Protein AF-A0AAE0XLS1-F1 (afdb_monomer)

Secondary structure (DSSP, 8-state):
--EES-SSSS--EE--SEEE--TT-SS-SEEEEEESSS-HHHHHHHHHIIIIISSSS---EEEEEEE-TTT--SEEEEEEEEEEEPPSSTTSPPEEEEEEEEEEEEETTEEPPGGG-EEEEEGGGGSPTTTS---GGGG-EEEEEHHHHHHHHHHHHHHHHHHTTS--GGGGSS----PPPPPPPPP----HHHHHHHHHHHHHHHHHHHHHGGG-PPP-PPP---

Nearest PDB structures (foldseek):
  7ozs-assembly1_C  TM=3.177E-01  e=2.466E-03  Thermochaetoides thermophila DSM 1495
  8i9r-assembly1_Cy  TM=2.863E-01  e=3.165E-03  Thermochaetoides thermophila DSM 1495
  8pvk-assembly1_Cf  TM=2.203E-01  e=2.973E-03  Thermochaetoides thermophila DSM 1495
  6yfc-assembly1_AA  TM=4.292E-01  e=1.043E+00  Leviviridae sp.
  5zdh-assembly1_A  TM=1.903E-01  e=1.945E+00  Escherichia coli ETEC H10407

Structure (mmCIF, N/CA/C/O backbone):
data_AF-A0AAE0XLS1-F1
#
_entry.id   AF-A0AAE0XLS1-F1
#
loop_
_atom_site.group_PDB
_atom_site.id
_atom_site.type_symbol
_atom_site.label_atom_id
_atom_site.label_alt_id
_atom_site.label_comp_id
_atom_site.label_asym_id
_atom_site.label_entity_id
_atom_site.label_seq_id
_atom_site.pdbx_PDB_ins_code
_atom_site.Cartn_x
_atom_site.Cartn_y
_atom_site.Cartn_z
_atom_site.occupancy
_atom_site.B_iso_or_equiv
_atom_site.auth_seq_id
_atom_site.auth_comp_id
_atom_site.auth_asym_id
_atom_site.auth_atom_id
_atom_site.pdbx_PDB_model_num
ATOM 1 N N . MET A 1 1 ? -0.212 -15.394 -2.008 1.00 44.97 1 MET A N 1
ATOM 2 C CA . MET A 1 1 ? 0.822 -16.112 -2.790 1.00 44.97 1 MET A CA 1
ATOM 3 C C . MET A 1 1 ? 2.171 -15.729 -2.203 1.00 44.97 1 MET A C 1
ATOM 5 O O . MET A 1 1 ? 2.534 -14.568 -2.357 1.00 44.97 1 MET A O 1
ATOM 9 N N . PRO A 1 2 ? 2.881 -16.624 -1.502 1.00 55.84 2 PRO A N 1
ATOM 10 C CA . PRO A 1 2 ? 4.257 -16.357 -1.096 1.00 55.84 2 PRO A CA 1
ATOM 11 C C . PRO A 1 2 ? 5.146 -16.258 -2.341 1.00 55.84 2 PRO A C 1
ATOM 13 O O . PRO A 1 2 ? 5.018 -17.070 -3.258 1.00 55.84 2 PRO A O 1
ATOM 16 N N . PHE A 1 3 ? 6.052 -15.282 -2.390 1.00 61.00 3 PHE A N 1
ATOM 17 C CA . PHE A 1 3 ? 7.032 -15.178 -3.475 1.00 61.00 3 PHE A CA 1
ATOM 18 C C . PHE A 1 3 ? 8.424 -14.822 -2.955 1.00 61.00 3 PHE A C 1
ATOM 20 O O . PHE A 1 3 ? 8.599 -14.225 -1.891 1.00 61.00 3 PHE A O 1
ATOM 27 N N . ARG A 1 4 ? 9.438 -15.252 -3.710 1.00 60.44 4 ARG A N 1
ATOM 28 C CA . ARG A 1 4 ? 10.847 -15.133 -3.332 1.00 60.44 4 ARG A CA 1
ATOM 29 C C . ARG A 1 4 ? 11.414 -13.798 -3.798 1.00 60.44 4 ARG A C 1
ATOM 31 O O . ARG A 1 4 ? 11.507 -13.565 -5.003 1.00 60.44 4 ARG A O 1
ATOM 38 N N . LEU A 1 5 ? 11.842 -12.970 -2.846 1.00 57.94 5 LEU A N 1
ATOM 39 C CA . LEU A 1 5 ? 12.414 -11.656 -3.145 1.00 57.94 5 LEU A CA 1
ATOM 40 C C . LEU A 1 5 ? 13.860 -11.701 -3.632 1.00 57.94 5 LEU A C 1
ATOM 42 O O . LEU A 1 5 ? 14.194 -10.883 -4.457 1.00 57.94 5 LEU A O 1
ATOM 46 N N . ASP A 1 6 ? 14.698 -12.649 -3.210 1.00 53.62 6 ASP A N 1
ATOM 47 C CA . ASP A 1 6 ? 16.116 -12.674 -3.608 1.00 53.62 6 ASP A CA 1
ATOM 48 C C . ASP A 1 6 ? 16.505 -14.049 -4.186 1.00 53.62 6 ASP A C 1
ATOM 50 O O . ASP A 1 6 ? 16.403 -15.053 -3.471 1.00 53.62 6 ASP A O 1
ATOM 54 N N . PRO A 1 7 ? 16.940 -14.154 -5.459 1.00 54.16 7 PRO A N 1
ATOM 55 C CA . PRO A 1 7 ? 17.354 -15.420 -6.057 1.00 54.16 7 PRO A CA 1
ATOM 56 C C . PRO A 1 7 ? 18.755 -15.879 -5.619 1.00 54.16 7 PRO A C 1
ATOM 58 O O . PRO A 1 7 ? 19.071 -17.053 -5.813 1.00 54.16 7 PRO A O 1
ATOM 61 N N . LYS A 1 8 ? 19.588 -14.997 -5.045 1.00 49.22 8 LYS A N 1
ATOM 62 C CA . LYS A 1 8 ? 20.999 -15.257 -4.699 1.00 49.22 8 LYS A CA 1
ATOM 63 C C . LYS A 1 8 ? 21.301 -15.214 -3.190 1.00 49.22 8 LYS A C 1
ATOM 65 O O . LYS A 1 8 ? 22.325 -15.759 -2.791 1.00 49.22 8 LYS A O 1
ATOM 70 N N . GLY A 1 9 ? 20.433 -14.631 -2.365 1.00 51.41 9 GLY A N 1
ATOM 71 C CA . GLY A 1 9 ? 20.525 -14.637 -0.898 1.00 51.41 9 GLY A CA 1
ATOM 72 C C . GLY A 1 9 ? 19.704 -15.737 -0.201 1.00 51.41 9 GLY A C 1
ATOM 73 O O . GLY A 1 9 ? 19.003 -16.513 -0.871 1.00 51.41 9 GLY A O 1
ATOM 74 N N . PRO A 1 10 ? 19.778 -15.824 1.149 1.00 44.00 10 PRO A N 1
ATOM 75 C CA . PRO A 1 10 ? 18.943 -16.731 1.932 1.00 44.00 10 PRO A CA 1
ATOM 76 C C . PRO A 1 10 ? 17.468 -16.467 1.625 1.00 44.00 10 PRO A C 1
ATOM 78 O O . PRO A 1 10 ? 17.038 -15.323 1.471 1.00 44.00 10 PRO A O 1
ATOM 81 N N . ILE A 1 11 ? 16.695 -17.542 1.488 1.00 50.28 11 ILE A N 1
ATOM 82 C CA . ILE A 1 11 ? 15.330 -17.477 0.975 1.00 50.28 11 ILE A CA 1
ATOM 83 C C . ILE A 1 11 ? 14.446 -16.699 1.963 1.00 50.28 11 ILE A C 1
ATOM 85 O O . ILE A 1 11 ? 13.971 -17.258 2.946 1.00 50.28 11 ILE A O 1
ATOM 89 N N . SER A 1 12 ? 14.208 -15.408 1.708 1.00 52.88 12 SER A N 1
ATOM 90 C CA . SER A 1 12 ? 13.206 -14.632 2.444 1.00 52.88 12 SER A CA 1
ATOM 91 C C . SER A 1 12 ? 11.898 -14.655 1.658 1.00 52.88 12 SER A C 1
ATOM 93 O O . SER A 1 12 ? 11.781 -13.978 0.630 1.00 52.88 12 SER A O 1
ATOM 95 N N . TYR A 1 13 ? 10.946 -15.463 2.120 1.00 65.25 13 TYR A N 1
ATOM 96 C CA . TYR A 1 13 ? 9.563 -15.425 1.657 1.00 65.25 13 TYR A CA 1
ATOM 97 C C . TYR A 1 13 ? 8.838 -14.282 2.356 1.00 65.25 13 TYR A C 1
ATOM 99 O O . TYR A 1 13 ? 8.983 -14.107 3.565 1.00 65.25 13 TYR A O 1
ATOM 107 N N . HIS A 1 14 ? 8.078 -13.511 1.584 1.00 73.69 14 HIS A N 1
ATOM 108 C CA . HIS A 1 14 ? 7.100 -12.578 2.134 1.00 73.69 14 HIS A CA 1
ATOM 109 C C . HIS A 1 14 ? 5.717 -13.059 1.732 1.00 73.69 14 HIS A C 1
ATOM 111 O O . HIS A 1 14 ? 5.508 -13.509 0.600 1.00 73.69 14 HIS A O 1
ATOM 117 N N . GLU A 1 15 ? 4.803 -12.998 2.686 1.00 83.50 15 GLU A N 1
ATOM 118 C CA . GLU A 1 15 ? 3.394 -13.311 2.508 1.00 83.50 15 GLU A CA 1
ATOM 119 C C . GLU A 1 15 ? 2.631 -12.004 2.679 1.00 83.50 15 GLU A C 1
ATOM 121 O O . GLU A 1 15 ? 2.327 -11.642 3.813 1.00 83.50 15 GLU A O 1
ATOM 126 N N . PRO A 1 16 ? 2.390 -11.261 1.586 1.00 90.38 16 PRO A N 1
ATOM 127 C CA . PRO A 1 16 ? 1.611 -10.042 1.692 1.00 90.38 16 PRO A CA 1
ATOM 128 C C . PRO A 1 16 ? 0.162 -10.360 2.039 1.00 90.38 16 PRO A C 1
ATOM 130 O O . PRO A 1 16 ? -0.360 -11.404 1.622 1.00 90.38 16 PRO A O 1
ATOM 133 N N . ASP A 1 17 ? -0.506 -9.413 2.696 1.00 92.38 17 ASP A N 1
ATOM 134 C CA . ASP A 1 17 ? -1.937 -9.515 3.001 1.00 92.38 17 ASP A CA 1
ATOM 135 C C . ASP A 1 17 ? -2.779 -9.701 1.729 1.00 92.38 17 ASP A C 1
ATOM 137 O O . ASP A 1 17 ? -3.721 -10.498 1.703 1.00 92.38 17 ASP A O 1
ATOM 141 N N . ALA A 1 18 ? -2.414 -9.016 0.637 1.00 92.06 18 ALA A N 1
ATOM 142 C CA . ALA A 1 18 ? -2.943 -9.307 -0.691 1.00 92.06 18 ALA A CA 1
ATOM 143 C C . ALA A 1 18 ? -1.933 -9.021 -1.811 1.00 92.06 18 ALA A C 1
ATOM 145 O O . ALA A 1 18 ? -1.045 -8.175 -1.709 1.00 92.06 18 ALA A O 1
ATOM 146 N N . ALA A 1 19 ? -2.086 -9.732 -2.927 1.00 91.75 19 ALA A N 1
ATOM 147 C CA . ALA A 1 19 ? -1.264 -9.553 -4.116 1.00 91.75 19 ALA A CA 1
ATOM 148 C C . ALA A 1 19 ? -2.090 -9.785 -5.382 1.00 91.75 19 ALA A C 1
ATOM 150 O O . ALA A 1 19 ? -2.835 -10.762 -5.475 1.00 91.75 19 ALA A O 1
ATOM 151 N N . PHE A 1 20 ? -1.909 -8.911 -6.368 1.00 90.69 20 PHE A N 1
ATOM 152 C CA . PHE A 1 20 ? -2.615 -8.940 -7.643 1.00 90.69 20 PHE A CA 1
ATOM 153 C C . PHE A 1 20 ? -1.612 -8.886 -8.789 1.00 90.69 20 PHE A C 1
ATOM 155 O O . PHE A 1 20 ? -0.653 -8.110 -8.779 1.00 90.69 20 PHE A O 1
ATOM 162 N N . GLY A 1 21 ? -1.828 -9.708 -9.806 1.00 85.75 21 GLY A N 1
ATOM 163 C CA . GLY A 1 21 ? -0.923 -9.771 -10.939 1.00 85.75 21 GLY A CA 1
ATOM 164 C C . GLY A 1 21 ? -1.552 -10.402 -12.162 1.00 85.75 21 GLY A C 1
ATOM 165 O O . GLY A 1 21 ? -2.538 -11.134 -12.082 1.00 85.75 21 GLY A O 1
ATOM 166 N N . PHE A 1 22 ? -0.941 -10.115 -13.302 1.00 81.38 22 PHE A N 1
ATOM 167 C CA . PHE A 1 22 ? -1.228 -10.783 -14.559 1.00 81.38 22 PHE A CA 1
ATOM 168 C C . PHE A 1 22 ? -0.851 -12.272 -14.467 1.00 81.38 22 PHE A C 1
ATOM 170 O O . PHE A 1 22 ? 0.283 -12.592 -14.131 1.00 81.38 22 PHE A O 1
ATOM 177 N N . VAL A 1 23 ? -1.790 -13.178 -14.767 1.00 79.25 23 VAL A N 1
ATOM 178 C CA . VAL A 1 23 ? -1.648 -14.637 -14.544 1.00 79.25 23 VAL A CA 1
ATOM 179 C C . VAL A 1 23 ? -0.354 -15.244 -15.121 1.00 79.25 23 VAL A C 1
ATOM 181 O O . VAL A 1 23 ? 0.263 -16.057 -14.438 1.00 79.25 23 VAL A O 1
ATOM 184 N N . PRO A 1 24 ? 0.115 -14.865 -16.326 1.00 78.75 24 PRO A N 1
ATOM 185 C CA . PRO A 1 24 ? 1.381 -15.367 -16.870 1.00 78.75 24 PRO A CA 1
ATOM 186 C C . PRO A 1 24 ? 2.651 -14.869 -16.162 1.00 78.75 24 PRO A C 1
ATOM 188 O O . PRO A 1 24 ? 3.744 -15.338 -16.480 1.00 78.75 24 PRO A O 1
ATOM 191 N N . ALA A 1 25 ? 2.556 -13.887 -15.264 1.00 78.50 25 ALA A N 1
ATOM 192 C CA . ALA A 1 25 ? 3.711 -13.298 -14.606 1.00 78.50 25 ALA A CA 1
ATOM 193 C C . ALA A 1 25 ? 4.132 -14.082 -13.354 1.00 78.50 25 ALA A C 1
ATOM 195 O O . ALA A 1 25 ? 3.310 -14.506 -12.549 1.00 78.50 25 ALA A O 1
ATOM 196 N N . LEU A 1 26 ? 5.448 -14.211 -13.152 1.00 79.69 26 LEU A N 1
ATOM 197 C CA . LEU A 1 26 ? 6.027 -14.893 -11.986 1.00 79.69 26 LEU A CA 1
ATOM 198 C C . LEU A 1 26 ? 5.816 -14.130 -10.664 1.00 79.69 26 LEU A C 1
ATOM 200 O O . LEU A 1 26 ? 5.828 -14.728 -9.593 1.00 79.69 26 LEU A O 1
ATOM 204 N N . TYR A 1 27 ? 5.653 -12.812 -10.739 1.00 82.88 27 TYR A N 1
ATOM 205 C CA . TYR A 1 27 ? 5.482 -11.934 -9.586 1.00 82.88 27 TYR A CA 1
ATOM 206 C C . TYR A 1 27 ? 4.225 -11.087 -9.772 1.00 82.88 27 TYR A C 1
ATOM 208 O O . TYR A 1 27 ? 3.884 -10.766 -10.916 1.00 82.88 27 TYR A O 1
ATOM 216 N N . PRO A 1 28 ? 3.554 -10.690 -8.679 1.00 88.75 28 PRO A N 1
ATOM 217 C CA . PRO A 1 28 ? 2.447 -9.753 -8.770 1.00 88.75 28 PRO A CA 1
ATOM 218 C C . PRO A 1 28 ? 2.918 -8.393 -9.299 1.00 88.75 28 PRO A C 1
ATOM 220 O O . PRO A 1 28 ? 4.078 -8.011 -9.135 1.00 88.75 28 PRO A O 1
ATOM 223 N N . GLY A 1 29 ? 2.006 -7.650 -9.922 1.00 89.75 29 GLY A N 1
ATOM 224 C CA . GLY A 1 29 ? 2.242 -6.248 -10.270 1.00 89.75 29 GLY A CA 1
ATOM 225 C C . GLY A 1 29 ? 1.954 -5.318 -9.090 1.00 89.75 29 GLY A C 1
ATOM 226 O O . GLY A 1 29 ? 2.689 -4.354 -8.870 1.00 89.75 29 GLY A O 1
ATOM 227 N N . VAL A 1 30 ? 0.938 -5.655 -8.289 1.00 92.75 30 VAL A N 1
ATOM 228 C CA . VAL A 1 30 ? 0.472 -4.861 -7.148 1.00 92.75 30 VAL A CA 1
ATOM 229 C C . VAL A 1 30 ? 0.469 -5.709 -5.880 1.00 92.75 30 VAL A C 1
ATOM 231 O O . VAL A 1 30 ? -0.049 -6.826 -5.870 1.00 92.75 30 VAL A O 1
ATOM 234 N N . VAL A 1 31 ? 1.023 -5.164 -4.802 1.00 93.81 31 VAL A N 1
ATOM 235 C CA . VAL A 1 31 ? 1.021 -5.759 -3.457 1.00 93.81 31 VAL A CA 1
ATOM 236 C C . VAL A 1 31 ? 0.295 -4.827 -2.493 1.00 93.81 31 VAL A C 1
ATOM 238 O O . VAL A 1 31 ? 0.427 -3.609 -2.605 1.00 93.81 31 VAL A O 1
ATOM 241 N N . LEU A 1 32 ? -0.459 -5.391 -1.551 1.00 94.62 32 LEU A N 1
ATOM 242 C CA . LEU A 1 32 ? -1.128 -4.665 -0.479 1.00 94.62 32 LEU A CA 1
ATOM 243 C C . LEU A 1 32 ? -0.707 -5.229 0.881 1.00 94.62 32 LEU A C 1
ATOM 245 O O . LEU A 1 32 ? -0.700 -6.442 1.069 1.00 94.62 32 LEU A O 1
ATOM 249 N N . GLU A 1 33 ? -0.391 -4.326 1.806 1.00 94.31 33 GLU A N 1
ATOM 250 C CA . GLU A 1 33 ? -0.041 -4.619 3.201 1.00 94.31 33 GLU A CA 1
ATOM 251 C C . GLU A 1 33 ? -0.861 -3.738 4.146 1.00 94.31 33 GLU A C 1
ATOM 253 O O . GLU A 1 33 ? -1.079 -2.555 3.865 1.00 94.31 33 GLU A O 1
ATOM 258 N N . VAL A 1 34 ? -1.265 -4.277 5.290 1.00 91.88 34 VAL A N 1
ATOM 259 C CA . VAL A 1 34 ? -1.996 -3.569 6.341 1.00 91.88 34 VAL A CA 1
ATOM 260 C C . VAL A 1 34 ? -1.194 -3.626 7.642 1.00 91.88 34 VAL A C 1
ATOM 262 O O . VAL A 1 34 ? -0.934 -4.693 8.194 1.00 91.88 34 VAL A O 1
ATOM 265 N N . SER A 1 35 ? -0.816 -2.467 8.186 1.00 90.06 35 SER A N 1
ATOM 266 C CA . SER A 1 35 ? -0.337 -2.361 9.565 1.00 90.06 35 SER A CA 1
ATOM 267 C C . SER A 1 35 ? -1.446 -1.901 10.489 1.00 90.06 35 SER A C 1
ATOM 269 O O . SER A 1 35 ? -2.225 -1.004 10.176 1.00 90.06 35 SER A O 1
ATOM 271 N N . TYR A 1 36 ? -1.478 -2.510 11.669 1.00 79.50 36 TYR A N 1
ATOM 272 C CA . TYR A 1 36 ? -2.393 -2.125 12.735 1.00 79.50 36 TYR A CA 1
ATOM 273 C C . TYR A 1 36 ? -1.662 -1.861 14.054 1.00 79.50 36 TYR A C 1
ATOM 275 O O . TYR A 1 36 ? -1.873 -0.848 14.709 1.00 79.50 36 TYR A O 1
ATOM 283 N N . SER A 1 37 ? -0.745 -2.746 14.444 1.00 74.31 37 SER A N 1
ATOM 284 C CA . SER A 1 37 ? 0.150 -2.528 15.593 1.00 74.31 37 SER A CA 1
ATOM 285 C C . SER A 1 37 ? 1.620 -2.402 15.188 1.00 74.31 37 SER A C 1
ATOM 287 O O . SER A 1 37 ? 2.480 -2.127 16.024 1.00 74.31 37 SER A O 1
ATOM 289 N N . GLN A 1 38 ? 1.927 -2.669 13.920 1.00 74.12 38 GLN A N 1
ATOM 290 C CA . GLN A 1 38 ? 3.265 -2.592 13.351 1.00 74.12 38 GLN A CA 1
ATOM 291 C C . GLN A 1 38 ? 3.648 -1.132 13.089 1.00 74.12 38 GLN A C 1
ATOM 293 O O . GLN A 1 38 ? 2.795 -0.275 12.882 1.00 74.12 38 GLN A O 1
ATOM 298 N N . SER A 1 39 ? 4.949 -0.830 13.094 1.00 73.19 39 SER A N 1
ATOM 299 C CA . SER A 1 39 ? 5.389 0.558 12.921 1.00 73.19 39 SER A CA 1
ATOM 300 C C . SER A 1 39 ? 5.309 1.009 11.450 1.00 73.19 39 SER A C 1
ATOM 302 O O . SER A 1 39 ? 5.772 0.278 10.570 1.00 73.19 39 SER A O 1
ATOM 304 N N . PRO A 1 40 ? 4.893 2.255 11.156 1.00 74.00 40 PRO A N 1
ATOM 305 C CA . PRO A 1 40 ? 4.887 2.782 9.786 1.00 74.00 40 PRO A CA 1
ATOM 306 C C . PRO A 1 40 ? 6.275 2.777 9.120 1.00 74.00 40 PRO A C 1
ATOM 308 O O . PRO A 1 40 ? 6.411 2.660 7.902 1.00 74.00 40 PRO A O 1
ATOM 311 N N . LYS A 1 41 ? 7.351 2.867 9.920 1.00 75.38 41 LYS A N 1
ATOM 312 C CA . LYS A 1 41 ? 8.736 2.748 9.428 1.00 75.38 41 LYS A CA 1
ATOM 313 C C . LYS A 1 41 ? 9.030 1.360 8.851 1.00 75.38 41 LYS A C 1
ATOM 315 O O . LYS A 1 41 ? 9.847 1.256 7.938 1.00 75.38 41 LYS A O 1
ATOM 320 N N . GLN A 1 42 ? 8.401 0.307 9.375 1.00 83.62 42 GLN A N 1
ATOM 321 C CA . GLN A 1 42 ? 8.539 -1.046 8.834 1.00 83.62 42 GLN A CA 1
ATOM 322 C C . GLN A 1 42 ? 7.829 -1.174 7.485 1.00 83.62 42 GLN A C 1
ATOM 324 O O . GLN A 1 42 ? 8.418 -1.761 6.583 1.00 83.62 42 GLN A O 1
ATOM 329 N N . LEU A 1 43 ? 6.662 -0.544 7.302 1.00 87.81 43 LEU A N 1
ATOM 330 C CA . LEU A 1 43 ? 5.958 -0.541 6.013 1.00 87.81 43 LEU A CA 1
ATOM 331 C C . LEU A 1 43 ? 6.782 0.094 4.890 1.00 87.81 43 LEU A C 1
ATOM 333 O O . LEU A 1 43 ? 6.877 -0.472 3.808 1.00 87.81 43 LEU A O 1
ATOM 337 N N . GLY A 1 44 ? 7.436 1.233 5.143 1.00 89.31 44 GLY A N 1
ATOM 338 C CA . GLY A 1 44 ? 8.287 1.868 4.128 1.00 89.31 44 GLY A CA 1
ATOM 339 C C . GLY A 1 44 ? 9.501 1.014 3.744 1.00 89.31 44 GLY A C 1
ATOM 340 O O . GLY A 1 44 ? 9.837 0.896 2.567 1.00 89.31 44 GLY A O 1
ATOM 341 N N . LYS A 1 45 ? 10.137 0.361 4.727 1.00 89.75 45 LYS A N 1
ATOM 342 C CA . LYS A 1 45 ? 11.225 -0.593 4.460 1.00 89.75 45 LYS A CA 1
ATOM 343 C C . LYS A 1 45 ? 10.732 -1.796 3.656 1.00 89.75 45 LYS A C 1
ATOM 345 O O . LYS A 1 45 ? 11.417 -2.220 2.734 1.00 89.75 45 LYS A O 1
ATOM 350 N N . LEU A 1 46 ? 9.553 -2.315 3.993 1.00 90.00 46 LEU A N 1
ATOM 351 C CA . LEU A 1 46 ? 8.943 -3.454 3.317 1.00 90.00 46 LEU A CA 1
ATOM 352 C C . LEU A 1 46 ? 8.552 -3.114 1.871 1.00 90.00 46 LEU A C 1
ATOM 354 O O . LEU A 1 46 ? 8.869 -3.875 0.963 1.00 90.00 46 LEU A O 1
ATOM 358 N N . ALA A 1 47 ? 7.966 -1.937 1.634 1.00 92.00 47 ALA A N 1
ATOM 359 C CA . ALA A 1 47 ? 7.632 -1.460 0.294 1.00 92.00 47 ALA A CA 1
ATOM 360 C C . ALA A 1 47 ? 8.876 -1.315 -0.596 1.00 92.00 47 ALA A C 1
ATOM 362 O O . ALA A 1 47 ? 8.879 -1.797 -1.728 1.00 92.00 47 ALA A O 1
ATOM 363 N N . ASN A 1 48 ? 9.958 -0.725 -0.074 1.00 91.00 48 ASN A N 1
ATOM 364 C CA . ASN A 1 48 ? 11.232 -0.668 -0.794 1.00 91.00 48 ASN A CA 1
ATOM 365 C C . ASN A 1 48 ? 11.777 -2.067 -1.090 1.00 91.00 48 ASN A C 1
ATOM 367 O O . ASN A 1 48 ? 12.215 -2.312 -2.207 1.00 91.00 48 ASN A O 1
ATOM 371 N N . LYS A 1 49 ? 11.682 -2.997 -0.133 1.00 88.81 49 LYS A N 1
ATOM 372 C CA . LYS A 1 49 ? 12.105 -4.388 -0.331 1.00 88.81 49 LYS A CA 1
ATOM 373 C C . LYS A 1 49 ? 11.357 -5.048 -1.493 1.00 88.81 49 LYS A C 1
ATOM 375 O O . LYS A 1 49 ? 11.972 -5.649 -2.364 1.00 88.81 49 LYS A O 1
ATOM 380 N N . TYR A 1 50 ? 10.033 -4.900 -1.544 1.00 89.00 50 TYR A N 1
ATOM 381 C CA . TYR A 1 50 ? 9.230 -5.411 -2.656 1.00 89.00 50 TYR A CA 1
ATOM 382 C C . TYR A 1 50 ? 9.635 -4.787 -4.000 1.00 89.00 50 TYR A C 1
ATOM 384 O O . TYR A 1 50 ? 9.771 -5.501 -4.995 1.00 89.00 50 TYR A O 1
ATOM 392 N N . LEU A 1 51 ? 9.832 -3.468 -4.046 1.00 89.25 51 LEU A N 1
ATOM 393 C CA . LEU A 1 51 ? 10.049 -2.740 -5.299 1.00 89.25 51 LEU A CA 1
ATOM 394 C C . LEU A 1 51 ? 11.487 -2.823 -5.832 1.00 89.25 51 LEU A C 1
ATOM 396 O O . LEU A 1 51 ? 11.664 -2.822 -7.050 1.00 89.25 51 LEU A O 1
ATOM 400 N N . LEU A 1 52 ? 12.487 -2.885 -4.948 1.00 87.62 52 LEU A N 1
ATOM 401 C CA . LEU A 1 52 ? 13.910 -2.808 -5.297 1.00 87.62 52 LEU A CA 1
ATOM 402 C C . LEU A 1 52 ? 14.626 -4.157 -5.223 1.00 87.62 52 LEU A C 1
ATOM 404 O O . LEU A 1 52 ? 15.470 -4.432 -6.073 1.00 87.62 52 LEU A O 1
ATOM 408 N N . ASP A 1 53 ? 14.287 -5.007 -4.249 1.00 81.50 53 ASP A N 1
ATOM 409 C CA . ASP A 1 53 ? 15.069 -6.225 -3.999 1.00 81.50 53 ASP A CA 1
ATOM 410 C C . ASP A 1 53 ? 14.575 -7.423 -4.825 1.00 81.50 53 ASP A C 1
ATOM 412 O O . ASP A 1 53 ? 15.293 -8.412 -4.944 1.00 81.50 53 ASP A O 1
ATOM 416 N N . THR A 1 54 ? 13.385 -7.340 -5.439 1.00 71.19 54 THR A N 1
ATOM 417 C CA . THR A 1 54 ? 12.865 -8.383 -6.342 1.00 71.19 54 THR A CA 1
ATOM 418 C C . THR A 1 54 ? 13.740 -8.502 -7.602 1.00 71.19 54 THR A C 1
ATOM 420 O O . THR A 1 54 ? 14.037 -7.482 -8.229 1.00 71.19 54 THR A O 1
ATOM 423 N N . PRO A 1 55 ? 14.127 -9.716 -8.056 1.00 65.75 55 PRO A N 1
ATOM 424 C CA . PRO A 1 55 ? 14.995 -9.879 -9.214 1.00 65.75 55 PRO A CA 1
ATOM 425 C C . PRO A 1 55 ? 14.344 -9.397 -10.506 1.00 65.75 55 PRO A C 1
ATOM 427 O O . PRO A 1 55 ? 13.437 -10.019 -11.078 1.00 65.75 55 PRO A O 1
ATOM 430 N N . GLY A 1 56 ? 14.897 -8.289 -10.986 1.00 60.19 56 GLY A N 1
ATOM 431 C CA . GLY A 1 56 ? 14.342 -7.516 -12.078 1.00 60.19 56 GLY A CA 1
ATOM 432 C C . GLY A 1 56 ? 13.101 -6.740 -11.629 1.00 60.19 56 GLY A C 1
ATOM 433 O O . GLY A 1 56 ? 12.354 -7.179 -10.752 1.00 60.19 56 GLY A O 1
ATOM 434 N N . PRO A 1 57 ? 12.824 -5.590 -12.256 1.00 60.28 57 PRO A N 1
ATOM 435 C CA . PRO A 1 57 ? 11.673 -4.791 -11.899 1.00 60.28 57 PRO A CA 1
ATOM 436 C C . PRO A 1 57 ? 10.398 -5.547 -12.308 1.00 60.28 57 PRO A C 1
ATOM 438 O O . PRO A 1 57 ? 9.883 -5.393 -13.416 1.00 60.28 57 PRO A O 1
ATOM 441 N N . ARG A 1 58 ? 9.782 -6.279 -11.364 1.00 78.75 58 ARG A N 1
ATOM 442 C CA . ARG A 1 58 ? 8.514 -6.999 -11.593 1.00 78.75 58 ARG A CA 1
ATOM 443 C C . ARG A 1 58 ? 7.315 -6.461 -10.804 1.00 78.75 58 ARG A C 1
ATOM 445 O O . ARG A 1 58 ? 6.306 -6.184 -11.439 1.00 78.75 58 ARG A O 1
ATOM 452 N N . ILE A 1 59 ? 7.461 -6.174 -9.508 1.00 88.50 59 ILE A N 1
ATOM 453 C CA . ILE A 1 59 ? 6.412 -5.504 -8.712 1.00 88.50 59 ILE A CA 1
ATOM 454 C C . ILE A 1 59 ? 6.426 -4.006 -9.014 1.00 88.50 59 ILE A C 1
ATOM 456 O O . ILE A 1 59 ? 7.466 -3.366 -8.886 1.00 88.50 59 ILE A O 1
ATOM 460 N N . GLN A 1 60 ? 5.297 -3.456 -9.450 1.00 90.19 60 GLN A N 1
ATOM 461 C CA . GLN A 1 60 ? 5.165 -2.064 -9.892 1.00 90.19 60 GLN A CA 1
ATOM 462 C C . GLN A 1 60 ? 4.716 -1.144 -8.756 1.00 90.19 60 GLN A C 1
ATOM 464 O O . GLN A 1 60 ? 5.202 -0.015 -8.647 1.00 90.19 60 GLN A O 1
ATOM 469 N N . VAL A 1 61 ? 3.782 -1.631 -7.932 1.00 93.81 61 VAL A N 1
ATOM 470 C CA . VAL A 1 61 ? 3.094 -0.840 -6.909 1.00 93.81 61 VAL A CA 1
ATOM 471 C C . VAL A 1 61 ? 2.998 -1.621 -5.607 1.00 93.81 61 VAL A C 1
ATOM 473 O O . VAL A 1 61 ? 2.633 -2.796 -5.598 1.00 93.81 61 VAL A O 1
ATOM 476 N N . VAL A 1 62 ? 3.273 -0.941 -4.497 1.00 95.19 62 VAL A N 1
ATOM 477 C CA . VAL A 1 62 ? 2.948 -1.421 -3.151 1.00 95.19 62 VAL A CA 1
ATOM 478 C C . VAL A 1 62 ? 2.003 -0.420 -2.505 1.00 95.19 62 VAL A C 1
ATOM 480 O O . VAL A 1 62 ? 2.301 0.772 -2.433 1.00 95.19 62 VAL A O 1
ATOM 483 N N . ILE A 1 63 ? 0.862 -0.898 -2.030 1.00 95.88 63 ILE A N 1
ATOM 484 C CA . ILE A 1 63 ? -0.107 -0.125 -1.258 1.00 95.88 63 ILE A CA 1
ATOM 485 C C . ILE A 1 63 ? 0.047 -0.551 0.193 1.00 95.88 63 ILE A C 1
ATOM 487 O O . ILE A 1 63 ? -0.015 -1.736 0.500 1.00 95.88 63 ILE A O 1
ATOM 491 N N . THR A 1 64 ? 0.238 0.400 1.096 1.00 95.38 64 THR A N 1
ATOM 492 C CA . THR A 1 64 ? 0.298 0.105 2.527 1.00 95.38 64 THR A CA 1
ATOM 493 C C . THR A 1 64 ? -0.778 0.886 3.257 1.00 95.38 64 THR A C 1
ATOM 495 O O . THR A 1 64 ? -0.840 2.109 3.110 1.00 95.38 64 THR A O 1
ATOM 498 N N . LEU A 1 65 ? -1.591 0.205 4.053 1.00 94.12 65 LEU A N 1
ATOM 499 C CA . LEU A 1 65 ? -2.609 0.806 4.903 1.00 94.12 65 LEU A CA 1
ATOM 500 C C . LEU A 1 65 ? -2.129 0.784 6.355 1.00 94.12 65 LEU A C 1
ATOM 502 O O . LEU A 1 65 ? -1.976 -0.285 6.926 1.00 94.12 65 LEU A O 1
ATOM 506 N N . ASP A 1 66 ? -1.891 1.953 6.939 1.00 93.69 66 ASP A N 1
ATOM 507 C CA . ASP A 1 66 ? -1.470 2.102 8.331 1.00 93.69 66 ASP A CA 1
ATOM 508 C C . ASP A 1 66 ? -2.633 2.592 9.188 1.00 93.69 66 ASP A C 1
ATOM 510 O O . ASP A 1 66 ? -3.135 3.700 8.983 1.00 93.69 66 ASP A O 1
ATOM 514 N N . LEU A 1 67 ? -3.077 1.745 10.115 1.00 92.50 67 LEU A N 1
ATOM 515 C CA . LEU A 1 67 ? -4.218 1.971 10.995 1.00 92.50 67 LEU A CA 1
ATOM 516 C C . LEU A 1 67 ? -3.743 2.091 12.440 1.00 92.50 67 LEU A C 1
ATOM 518 O O . LEU A 1 67 ? -3.008 1.233 12.924 1.00 92.50 67 LEU A O 1
ATOM 522 N N . SER A 1 68 ? -4.204 3.106 13.173 1.00 90.75 68 SER A N 1
ATOM 523 C CA . SER A 1 68 ? -3.847 3.221 14.589 1.00 90.75 68 SER A CA 1
ATOM 524 C C . SER A 1 68 ? -4.537 2.173 15.458 1.00 90.75 68 SER A C 1
ATOM 526 O O . SER A 1 68 ? -5.750 1.967 15.425 1.00 90.75 68 SER A O 1
ATOM 528 N N . TYR A 1 69 ? -3.765 1.538 16.331 1.00 82.56 69 TYR A N 1
ATOM 529 C CA . TYR A 1 69 ? -4.308 0.687 17.380 1.00 82.56 69 TYR A CA 1
ATOM 530 C C . TYR A 1 69 ? -4.865 1.515 18.556 1.00 82.56 69 TYR A C 1
ATOM 532 O O . TYR A 1 69 ? -4.222 2.487 18.956 1.00 82.56 69 TYR A O 1
ATOM 540 N N . PRO A 1 70 ? -5.969 1.105 19.215 1.00 81.75 70 PRO A N 1
ATOM 541 C CA . PRO A 1 70 ? -6.889 0.016 18.869 1.00 81.75 70 PRO A CA 1
ATOM 542 C C . PRO A 1 70 ? -8.131 0.471 18.091 1.00 81.75 70 PRO A C 1
ATOM 544 O O . PRO A 1 70 ? -8.926 -0.368 17.677 1.00 81.75 70 PRO A O 1
ATOM 547 N N . THR A 1 71 ? -8.362 1.768 17.957 1.00 83.75 71 THR A N 1
ATOM 548 C CA . THR A 1 71 ? -9.639 2.303 17.467 1.00 83.75 71 THR A CA 1
ATOM 549 C C . THR A 1 71 ? -9.654 2.565 15.966 1.00 83.75 71 THR A C 1
ATOM 551 O O . THR A 1 71 ? -10.728 2.764 15.408 1.00 83.75 71 THR A O 1
ATOM 554 N N . CYS A 1 72 ? -8.497 2.510 15.298 1.00 89.12 72 CYS A N 1
ATOM 555 C CA . CYS A 1 72 ? -8.332 2.918 13.904 1.00 89.12 72 CYS A CA 1
ATOM 556 C C . CYS A 1 72 ? -8.818 4.358 13.679 1.00 89.12 72 CYS A C 1
ATOM 558 O O . CYS A 1 72 ? -9.465 4.639 12.672 1.00 89.12 72 CYS A O 1
ATOM 560 N N . ASP A 1 73 ? -8.553 5.256 14.632 1.00 90.94 73 ASP A N 1
ATOM 561 C CA . ASP A 1 73 ? -8.932 6.676 14.552 1.00 90.94 73 ASP A CA 1
ATOM 562 C C . ASP A 1 73 ? -7.978 7.490 13.668 1.00 90.94 73 ASP A C 1
ATOM 564 O O . ASP A 1 73 ? -8.332 8.573 13.207 1.00 90.94 73 ASP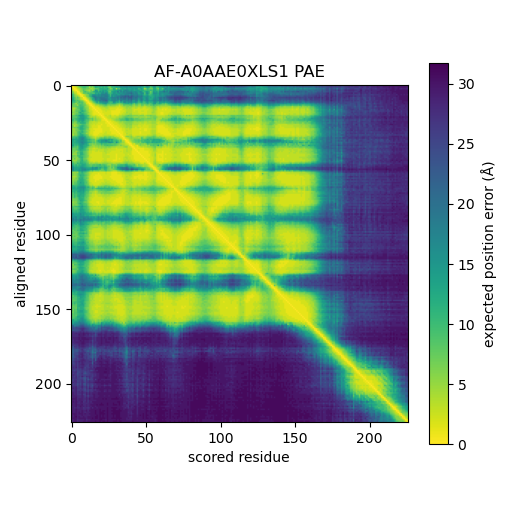 A O 1
ATOM 568 N N . GLU A 1 74 ? -6.788 6.956 13.405 1.00 92.25 74 GLU A N 1
ATOM 569 C CA . GLU A 1 74 ? -5.856 7.441 12.393 1.00 92.25 74 GLU A CA 1
ATOM 570 C C . GLU A 1 74 ? -5.745 6.365 11.314 1.00 92.25 74 GLU A C 1
ATOM 572 O O . GLU A 1 74 ? -5.544 5.187 11.628 1.00 92.25 74 GLU A O 1
ATOM 577 N N . ALA A 1 75 ? -5.868 6.767 10.052 1.00 92.62 75 ALA A N 1
ATOM 578 C CA . ALA A 1 75 ? -5.695 5.872 8.919 1.00 92.62 75 ALA A CA 1
ATOM 579 C C . ALA A 1 75 ? -4.953 6.586 7.789 1.00 92.62 75 ALA A C 1
ATOM 581 O O . ALA A 1 75 ? -5.394 7.623 7.278 1.00 92.62 75 ALA A O 1
ATOM 582 N N . THR A 1 76 ? -3.815 6.014 7.402 1.00 93.50 76 THR A N 1
ATOM 583 C CA . THR A 1 76 ? -2.986 6.509 6.303 1.00 93.50 76 THR A CA 1
ATOM 584 C C . THR A 1 76 ? -2.836 5.432 5.243 1.00 93.50 76 THR A C 1
ATOM 586 O O . THR A 1 76 ? -2.351 4.341 5.521 1.00 93.50 76 THR A O 1
ATOM 589 N N . LEU A 1 77 ? -3.178 5.753 4.001 1.00 94.00 77 LEU A N 1
ATOM 590 C CA . LEU A 1 77 ? -2.871 4.915 2.848 1.00 94.00 77 LEU A CA 1
ATOM 591 C C . LEU A 1 77 ? -1.628 5.479 2.162 1.00 94.00 77 LEU A C 1
ATOM 593 O O . LEU A 1 77 ? -1.578 6.657 1.824 1.00 94.00 77 LEU A O 1
ATOM 597 N N . SER A 1 78 ? -0.602 4.660 1.961 1.00 95.19 78 SER A N 1
ATOM 598 C CA . SER A 1 78 ? 0.593 5.047 1.207 1.00 95.19 78 SER A CA 1
ATOM 599 C C . SER A 1 78 ? 0.698 4.220 -0.066 1.00 95.19 78 SER A C 1
ATOM 601 O O . SER A 1 78 ? 0.635 2.995 -0.013 1.00 95.19 78 SER A O 1
ATOM 603 N N . VAL A 1 79 ? 0.883 4.882 -1.205 1.00 96.19 79 VAL A N 1
ATOM 604 C CA . VAL A 1 79 ? 1.091 4.235 -2.503 1.00 96.19 79 VAL A CA 1
ATOM 605 C C . VAL A 1 79 ? 2.532 4.441 -2.924 1.00 96.19 79 VAL A C 1
ATOM 607 O O . VAL A 1 79 ? 2.961 5.567 -3.180 1.00 96.19 79 VAL A O 1
ATOM 610 N N . TRP A 1 80 ? 3.270 3.345 -3.002 1.00 96.44 80 TRP A N 1
ATOM 611 C CA . TRP A 1 80 ? 4.658 3.298 -3.423 1.00 96.44 80 TRP A CA 1
ATOM 612 C C . TRP A 1 80 ? 4.706 2.827 -4.866 1.00 96.44 80 TRP A C 1
ATOM 614 O O . TRP A 1 80 ? 4.249 1.730 -5.179 1.00 96.44 80 TRP A O 1
ATOM 624 N N . ARG A 1 81 ? 5.247 3.665 -5.744 1.00 93.75 81 ARG A N 1
ATOM 625 C CA . ARG A 1 81 ? 5.407 3.374 -7.165 1.00 93.75 81 ARG A CA 1
ATOM 626 C C . ARG A 1 81 ? 6.864 3.442 -7.532 1.00 93.75 81 ARG A C 1
ATOM 628 O O . ARG A 1 81 ? 7.570 4.359 -7.113 1.00 93.75 81 ARG A O 1
ATOM 635 N N . ARG A 1 82 ? 7.286 2.514 -8.372 1.00 87.44 82 ARG A N 1
ATOM 636 C CA . ARG A 1 82 ? 8.589 2.611 -9.013 1.00 87.44 82 ARG A CA 1
ATOM 637 C C . ARG A 1 82 ? 8.522 3.433 -10.294 1.00 87.44 82 ARG A C 1
ATOM 639 O O . ARG A 1 82 ? 7.511 3.425 -10.997 1.00 87.44 82 ARG A O 1
ATOM 646 N N . TYR A 1 83 ? 9.639 4.052 -10.628 1.00 85.25 83 TYR A N 1
ATOM 647 C CA . TYR A 1 83 ? 9.867 4.731 -11.892 1.00 85.25 83 TYR A CA 1
ATOM 648 C C . TYR A 1 83 ? 11.276 4.416 -12.369 1.00 85.25 83 TYR A C 1
ATOM 650 O O . TYR A 1 83 ? 12.163 4.142 -11.566 1.00 85.25 83 TYR A O 1
ATOM 658 N N . VAL A 1 84 ? 11.459 4.439 -13.682 1.00 84.38 84 VAL A N 1
ATOM 659 C CA . VAL A 1 84 ? 12.786 4.398 -14.288 1.00 84.38 84 VAL A CA 1
ATOM 660 C C . VAL A 1 84 ? 13.098 5.824 -14.701 1.00 84.38 84 VAL A C 1
ATOM 662 O O . VAL A 1 84 ? 12.417 6.368 -15.573 1.00 84.38 84 VAL A O 1
ATOM 665 N N . GLU A 1 85 ? 14.059 6.441 -14.028 1.00 86.38 85 GLU A N 1
ATOM 666 C CA . GLU A 1 85 ? 14.573 7.745 -14.425 1.00 86.38 85 GLU A CA 1
ATOM 667 C C . GLU A 1 85 ? 15.615 7.533 -15.531 1.00 86.38 85 GLU A C 1
ATOM 669 O O . GLU A 1 85 ? 16.480 6.657 -15.407 1.00 86.38 85 GLU A O 1
ATOM 674 N N . PRO A 1 86 ? 15.481 8.238 -16.669 1.00 86.62 86 PRO A N 1
ATOM 675 C CA . PRO A 1 86 ? 16.427 8.102 -17.762 1.00 86.62 86 PRO A CA 1
ATOM 676 C C . PRO A 1 86 ? 17.802 8.586 -17.309 1.00 86.62 86 PRO A C 1
ATOM 678 O O . PRO A 1 86 ? 17.906 9.516 -16.515 1.00 86.62 86 PRO A O 1
ATOM 681 N N . ALA A 1 87 ? 18.844 7.956 -17.836 1.00 88.56 87 ALA A N 1
ATOM 682 C CA . ALA A 1 87 ? 20.203 8.423 -17.644 1.00 88.56 87 ALA A CA 1
ATOM 683 C C . ALA A 1 87 ? 20.409 9.793 -18.312 1.00 88.56 87 ALA A C 1
ATOM 685 O O . ALA A 1 87 ? 19.847 10.051 -19.382 1.00 88.56 87 ALA A O 1
ATOM 686 N N . ASP A 1 88 ? 21.250 10.640 -17.716 1.00 86.94 88 ASP A N 1
ATOM 687 C CA . ASP A 1 88 ? 21.582 11.958 -18.274 1.00 86.94 88 ASP A CA 1
ATOM 688 C C . ASP A 1 88 ? 22.460 11.837 -19.531 1.00 86.94 88 ASP A C 1
ATOM 690 O O . ASP A 1 88 ? 22.504 12.735 -20.376 1.00 86.94 88 ASP A O 1
ATOM 694 N N . THR A 1 89 ? 23.153 10.703 -19.676 1.00 85.88 89 THR A N 1
ATOM 695 C CA . THR A 1 89 ? 24.006 10.387 -20.824 1.00 85.88 89 THR A CA 1
ATOM 696 C C . THR A 1 89 ? 23.810 8.944 -21.288 1.00 85.88 89 THR A C 1
ATOM 698 O O . THR A 1 89 ? 23.434 8.072 -20.511 1.00 85.88 89 THR A O 1
ATOM 701 N N . GLU A 1 90 ? 24.126 8.650 -22.554 1.00 77.81 90 GLU A N 1
ATOM 702 C CA . GLU A 1 90 ? 24.061 7.280 -23.100 1.00 77.81 90 GLU A CA 1
ATOM 703 C C . GLU A 1 90 ? 25.049 6.296 -22.439 1.00 77.81 90 GLU A C 1
ATOM 705 O O . GLU A 1 90 ? 24.903 5.085 -22.591 1.00 77.81 90 GLU A O 1
ATOM 710 N N . ALA A 1 91 ? 26.062 6.797 -21.723 1.00 84.25 91 ALA A N 1
ATOM 711 C CA . ALA A 1 91 ? 27.049 5.975 -21.022 1.00 84.25 91 ALA A CA 1
ATOM 712 C C . ALA A 1 91 ? 26.580 5.527 -19.626 1.00 84.25 91 ALA A C 1
ATOM 714 O O . ALA A 1 91 ? 27.178 4.627 -19.033 1.00 84.25 91 ALA A O 1
ATOM 715 N N . GLU A 1 92 ? 25.534 6.158 -19.096 1.00 87.25 92 GLU A N 1
ATOM 716 C CA . GLU A 1 92 ? 24.992 5.882 -17.774 1.00 87.25 92 GLU A CA 1
ATOM 717 C C . GLU A 1 92 ? 23.801 4.924 -17.853 1.00 87.25 92 GLU A C 1
ATOM 719 O O . GLU A 1 92 ? 23.049 4.874 -18.827 1.00 87.25 92 GLU A O 1
ATOM 724 N N . 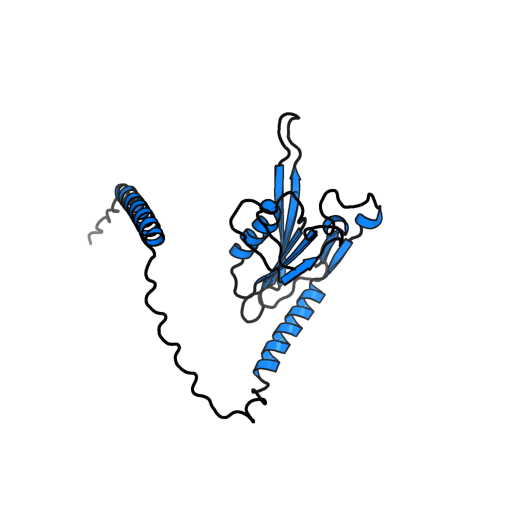MET A 1 93 ? 23.633 4.128 -16.800 1.00 84.62 93 MET A N 1
ATOM 725 C CA . MET A 1 93 ? 22.488 3.235 -16.684 1.00 84.62 93 MET A CA 1
ATOM 726 C C . MET A 1 93 ? 21.297 4.007 -16.110 1.00 84.62 93 MET A C 1
ATOM 728 O O . MET A 1 93 ? 21.487 4.767 -15.162 1.00 84.62 93 MET A O 1
ATOM 732 N N . PRO A 1 94 ? 20.073 3.794 -16.623 1.00 84.25 94 PRO A N 1
ATOM 733 C CA . PRO A 1 94 ? 18.887 4.411 -16.046 1.00 84.25 94 PRO A CA 1
ATOM 734 C C . PRO A 1 94 ? 18.678 3.938 -14.603 1.00 84.25 94 PRO A C 1
ATOM 736 O O . PRO A 1 94 ? 18.894 2.763 -14.281 1.00 84.25 94 PRO A O 1
ATOM 739 N N . GLU A 1 95 ? 18.232 4.848 -13.741 1.00 86.31 95 GLU A N 1
ATOM 740 C CA . GLU A 1 95 ? 18.065 4.585 -12.315 1.00 86.31 95 GLU A CA 1
ATOM 741 C C . GLU A 1 95 ? 16.643 4.106 -12.007 1.00 86.31 95 GLU A C 1
ATOM 743 O O . GLU A 1 95 ? 15.649 4.660 -12.481 1.00 86.31 95 GLU A O 1
ATOM 748 N N . LEU A 1 96 ? 16.532 3.059 -11.185 1.00 84.81 96 LEU A N 1
ATOM 749 C CA . LEU A 1 96 ? 15.251 2.633 -10.634 1.00 84.81 96 LEU A CA 1
ATOM 750 C C . LEU A 1 96 ? 14.986 3.398 -9.336 1.00 84.81 96 LEU A C 1
ATOM 752 O O . LEU A 1 96 ? 15.620 3.135 -8.316 1.00 84.81 96 LEU A O 1
ATOM 756 N N . VAL A 1 97 ? 13.997 4.284 -9.359 1.00 89.38 97 VAL A N 1
ATOM 757 C CA . VAL A 1 97 ? 13.603 5.089 -8.199 1.00 89.38 97 VAL A CA 1
ATOM 758 C C . VAL A 1 97 ? 12.238 4.665 -7.671 1.00 89.38 97 VAL A C 1
ATOM 760 O O . VAL A 1 97 ? 11.368 4.212 -8.418 1.00 89.38 97 VAL A O 1
ATOM 763 N N . VAL A 1 98 ? 12.009 4.854 -6.373 1.00 92.38 98 VAL A N 1
ATOM 764 C CA . VAL A 1 98 ? 10.711 4.620 -5.726 1.00 92.38 98 VAL A CA 1
ATOM 765 C C . VAL A 1 98 ? 10.175 5.935 -5.183 1.00 92.38 98 VAL A C 1
ATOM 767 O O . VAL A 1 98 ? 10.863 6.652 -4.460 1.00 92.38 98 VAL A O 1
ATOM 770 N N . ARG A 1 99 ? 8.915 6.244 -5.495 1.00 94.62 99 ARG A N 1
ATOM 771 C CA . ARG A 1 99 ? 8.202 7.411 -4.967 1.00 94.62 99 ARG A CA 1
ATOM 772 C C . ARG A 1 99 ? 6.990 6.961 -4.167 1.00 94.62 99 ARG A C 1
ATOM 774 O O . ARG A 1 99 ? 6.294 6.024 -4.552 1.00 94.62 99 ARG A O 1
ATOM 781 N N . CYS A 1 100 ? 6.723 7.659 -3.071 1.00 94.81 100 CYS A N 1
ATOM 782 C CA . CYS A 1 100 ? 5.601 7.393 -2.182 1.00 94.81 100 CYS A CA 1
ATOM 783 C C . CYS A 1 100 ? 4.656 8.591 -2.163 1.00 94.81 100 CYS A C 1
ATOM 785 O O . CYS A 1 100 ? 5.100 9.716 -1.931 1.00 94.81 100 CYS A O 1
ATOM 787 N N . ILE A 1 101 ? 3.362 8.343 -2.351 1.00 94.25 101 ILE A N 1
ATOM 788 C CA . ILE A 1 101 ? 2.313 9.319 -2.055 1.00 94.25 101 ILE A CA 1
ATOM 789 C C . ILE A 1 101 ? 1.542 8.814 -0.842 1.00 94.25 101 ILE A C 1
ATOM 791 O O . ILE A 1 101 ? 1.102 7.666 -0.831 1.00 94.25 101 ILE A O 1
ATOM 795 N N . LYS A 1 102 ? 1.396 9.665 0.175 1.00 92.81 102 LYS A N 1
ATOM 796 C CA . LYS A 1 102 ? 0.672 9.350 1.407 1.00 92.81 102 LYS A CA 1
ATOM 797 C C . LYS A 1 102 ? -0.638 10.115 1.462 1.00 92.81 102 LYS A C 1
ATOM 799 O O . LYS A 1 102 ? -0.660 11.316 1.216 1.00 92.81 102 LYS A O 1
ATOM 804 N N . TYR A 1 103 ? -1.685 9.415 1.857 1.00 92.06 103 TYR A N 1
ATOM 805 C CA . TYR A 1 103 ? -3.035 9.926 1.985 1.00 92.06 103 TYR A CA 1
ATOM 806 C C . TYR A 1 103 ? -3.499 9.695 3.417 1.00 92.06 103 TYR A C 1
ATOM 808 O O . TYR A 1 103 ? -3.775 8.562 3.812 1.00 92.06 103 TYR A O 1
ATOM 816 N N . LEU A 1 104 ? -3.551 10.767 4.204 1.00 91.06 104 LEU A N 1
ATOM 817 C CA . LEU A 1 104 ? -4.196 10.757 5.512 1.00 91.06 104 LEU A CA 1
ATOM 818 C C . LEU A 1 104 ? -5.694 10.949 5.284 1.00 91.06 104 LEU A C 1
ATOM 820 O O . LEU A 1 104 ? -6.123 12.042 4.920 1.00 91.06 104 LEU A O 1
ATOM 824 N N . PHE A 1 105 ? -6.474 9.885 5.455 1.00 90.88 105 PHE A N 1
ATOM 825 C CA . PHE A 1 105 ? -7.910 9.903 5.148 1.00 90.88 105 PHE A CA 1
ATOM 826 C C . PHE A 1 105 ? -8.797 9.740 6.386 1.00 90.88 105 PHE A C 1
ATOM 828 O O . PHE A 1 105 ? -10.023 9.862 6.300 1.00 90.88 105 PHE A O 1
ATOM 835 N N . ARG A 1 106 ? -8.171 9.521 7.545 1.00 91.44 106 ARG A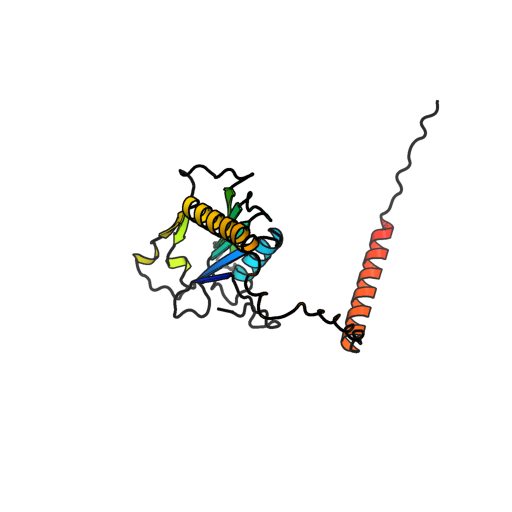 N 1
ATOM 836 C CA . ARG A 1 106 ? -8.799 9.575 8.860 1.00 91.44 106 ARG A CA 1
ATOM 837 C C . ARG A 1 106 ? -7.805 10.126 9.879 1.00 91.44 106 ARG A C 1
ATOM 839 O O . ARG A 1 106 ? -6.679 9.637 9.921 1.00 91.44 106 ARG A O 1
ATOM 846 N N . SER A 1 107 ? -8.218 11.109 10.675 1.00 92.19 107 SER A N 1
ATOM 847 C CA . SER A 1 107 ? -7.433 11.639 11.791 1.00 92.19 107 SER A CA 1
ATOM 848 C C . SER A 1 107 ? -8.319 11.990 12.979 1.00 92.19 107 SER A C 1
ATOM 850 O O . SER A 1 107 ? -9.332 12.670 12.823 1.00 92.19 107 SER A O 1
ATOM 852 N N . ASN A 1 108 ? -7.949 11.517 14.167 1.00 90.62 108 ASN A N 1
ATOM 853 C CA . ASN A 1 108 ? -8.720 11.616 15.404 1.00 90.62 108 ASN A CA 1
ATOM 854 C C . ASN A 1 108 ? -10.200 11.218 15.221 1.00 90.62 108 ASN A C 1
ATOM 856 O O . ASN A 1 108 ? -11.102 11.879 15.734 1.00 90.62 108 ASN A O 1
ATOM 860 N N . GLY A 1 109 ? -10.455 10.174 14.423 1.00 87.00 109 GLY A N 1
ATOM 861 C CA . GLY A 1 109 ? -11.799 9.679 14.095 1.00 87.00 109 GLY A CA 1
ATOM 862 C C . GLY A 1 109 ? -12.548 10.508 13.041 1.00 87.00 109 GLY A C 1
ATOM 863 O O . GLY A 1 109 ? -13.621 10.108 12.586 1.00 87.00 109 GLY A O 1
ATOM 864 N N . VAL A 1 110 ? -11.987 11.637 12.603 1.00 89.62 110 VAL A N 1
ATOM 865 C CA . VAL A 1 110 ? -12.556 12.503 11.563 1.00 89.62 110 VAL A CA 1
ATOM 866 C C . VAL A 1 110 ? -12.078 12.040 10.190 1.00 89.62 110 VAL A C 1
ATOM 868 O O . VAL A 1 110 ? -10.884 11.852 9.970 1.00 89.62 110 VAL A O 1
ATOM 871 N N . ARG A 1 111 ? -13.007 11.862 9.246 1.00 90.44 111 ARG A N 1
ATOM 872 C CA . ARG A 1 111 ? -12.702 11.457 7.864 1.00 90.44 111 ARG A CA 1
ATOM 873 C C . ARG A 1 111 ? -12.336 12.662 7.005 1.00 90.44 111 ARG A C 1
ATOM 875 O O . ARG A 1 111 ? -12.884 13.747 7.196 1.00 90.44 111 ARG A O 1
ATOM 882 N N . ALA A 1 112 ? -11.443 12.459 6.040 1.00 83.94 112 ALA A N 1
ATOM 883 C CA . ALA A 1 112 ? -11.133 13.477 5.042 1.00 83.94 112 ALA A CA 1
ATOM 884 C C . ALA A 1 112 ? -12.365 13.794 4.158 1.00 83.94 112 ALA A C 1
ATOM 886 O O . ALA A 1 112 ? -13.158 12.888 3.896 1.00 83.94 112 ALA A O 1
ATOM 887 N N . PRO A 1 113 ? -12.530 15.037 3.663 1.00 73.06 113 PRO A N 1
ATOM 888 C CA . PRO A 1 113 ? -13.637 15.414 2.777 1.00 73.06 113 PRO A CA 1
ATOM 889 C C . PRO A 1 113 ? -13.647 14.635 1.451 1.00 73.06 113 PRO A C 1
ATOM 891 O O . PRO A 1 113 ? -12.606 14.466 0.823 1.00 73.06 113 PRO A O 1
ATOM 894 N N . THR A 1 114 ? -14.829 14.224 0.987 1.00 64.31 114 THR A N 1
ATOM 895 C CA . THR A 1 114 ? -15.034 13.299 -0.148 1.00 64.31 114 THR A CA 1
ATOM 896 C C . THR A 1 114 ? -14.440 13.757 -1.490 1.00 64.31 114 THR A C 1
ATOM 898 O O . THR A 1 114 ? -14.048 12.924 -2.303 1.00 64.31 114 THR A O 1
ATOM 901 N N . GLU A 1 115 ? -14.313 15.062 -1.739 1.00 56.41 115 GLU A N 1
ATOM 902 C CA . GLU A 1 115 ? -13.929 15.601 -3.058 1.00 56.41 115 GLU A CA 1
ATOM 903 C C . GLU A 1 115 ? -12.450 15.369 -3.446 1.00 56.41 115 GLU A C 1
ATOM 905 O O . GLU A 1 115 ? -12.082 15.573 -4.600 1.00 56.41 115 GLU A O 1
ATOM 910 N N . ALA A 1 116 ? -11.606 14.887 -2.522 1.00 57.06 116 ALA A N 1
ATOM 911 C CA . ALA A 1 116 ? -10.182 14.596 -2.755 1.00 57.06 116 ALA A CA 1
ATOM 912 C C . ALA A 1 116 ? -9.796 13.112 -2.539 1.00 57.06 116 ALA A C 1
ATOM 914 O O . ALA A 1 116 ? -8.614 12.777 -2.458 1.00 57.06 116 ALA A O 1
ATOM 915 N N . ASN A 1 117 ? -10.779 12.212 -2.429 1.00 74.62 117 ASN A N 1
ATOM 916 C CA . ASN A 1 117 ? -10.628 10.936 -1.718 1.00 74.62 117 ASN A CA 1
ATOM 917 C C . ASN A 1 117 ? -10.540 9.690 -2.613 1.00 74.62 117 ASN A C 1
ATOM 919 O O . ASN A 1 117 ? -11.192 8.679 -2.334 1.00 74.62 117 ASN A O 1
ATOM 923 N N . THR A 1 118 ? -9.749 9.730 -3.686 1.00 87.88 118 THR A N 1
ATOM 924 C CA . THR A 1 118 ? -9.511 8.522 -4.490 1.00 87.88 118 THR A CA 1
ATOM 925 C C . THR A 1 118 ? -8.042 8.256 -4.739 1.00 87.88 118 THR A C 1
ATOM 927 O O . THR A 1 118 ? -7.228 9.164 -4.902 1.00 87.88 118 THR A O 1
ATOM 930 N N . VAL A 1 119 ? -7.708 6.971 -4.779 1.00 91.06 119 VAL A N 1
ATOM 931 C CA . VAL A 1 119 ? -6.423 6.480 -5.263 1.00 91.06 119 VAL A CA 1
ATOM 932 C C . VAL A 1 119 ? -6.666 5.708 -6.541 1.00 91.06 119 VAL A C 1
ATOM 934 O O . VAL A 1 119 ? -7.311 4.664 -6.530 1.00 91.06 119 VAL A O 1
ATOM 937 N N . SER A 1 120 ? -6.096 6.211 -7.627 1.00 92.31 120 SER A N 1
ATOM 938 C CA . SER A 1 120 ? -6.102 5.540 -8.920 1.00 92.31 120 SER A CA 1
ATOM 939 C C . SER A 1 120 ? -4.919 4.585 -9.052 1.00 92.31 120 SER A C 1
ATOM 941 O O . SER A 1 120 ? -3.797 4.939 -8.670 1.00 92.31 120 SER A O 1
ATOM 943 N N . ILE A 1 121 ? -5.152 3.399 -9.616 1.00 92.25 121 ILE A N 1
ATOM 944 C CA . ILE A 1 121 ? -4.133 2.419 -10.010 1.00 92.25 121 ILE A CA 1
ATOM 945 C C . ILE A 1 121 ? -4.402 1.999 -11.450 1.00 92.25 121 ILE A C 1
ATOM 947 O O . ILE A 1 121 ? -5.489 1.524 -11.775 1.00 92.25 121 ILE A O 1
ATOM 951 N N . LYS A 1 122 ? -3.407 2.141 -12.322 1.00 90.00 122 LYS A N 1
ATOM 952 C CA . LYS A 1 122 ? -3.556 1.821 -13.746 1.00 90.00 1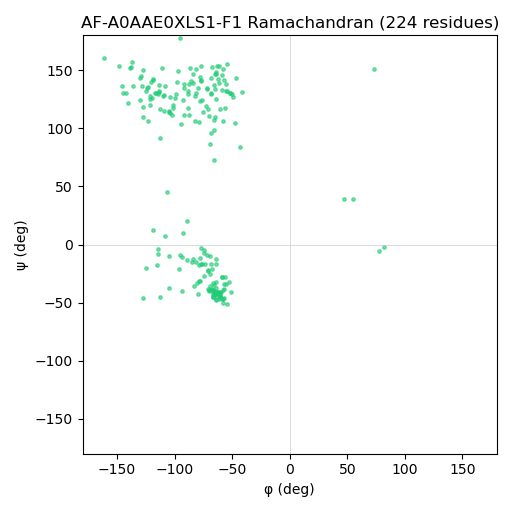22 LYS A CA 1
ATOM 953 C C . LYS A 1 122 ? -3.511 0.315 -13.961 1.00 90.00 122 LYS A C 1
ATOM 955 O O . LYS A 1 122 ? -2.664 -0.360 -13.379 1.00 90.00 122 LYS A O 1
ATOM 960 N N . LEU A 1 123 ? -4.319 -0.219 -14.874 1.00 88.19 123 LEU A N 1
ATOM 961 C CA . LEU A 1 123 ? -4.312 -1.652 -15.192 1.00 88.19 123 LEU A CA 1
ATOM 962 C C . LEU A 1 123 ? -2.932 -2.148 -15.646 1.00 88.19 123 LEU A C 1
ATOM 964 O O . LEU A 1 123 ? -2.521 -3.249 -15.279 1.00 88.19 123 LEU A O 1
ATOM 968 N N . ARG A 1 124 ? -2.150 -1.315 -16.350 1.00 85.88 124 ARG A N 1
ATOM 969 C CA . ARG A 1 124 ? -0.748 -1.629 -16.688 1.00 85.88 124 ARG A CA 1
ATOM 970 C C . ARG A 1 124 ? 0.138 -1.932 -15.474 1.00 85.88 124 ARG A C 1
ATOM 972 O O . ARG A 1 124 ? 1.119 -2.651 -15.619 1.00 85.88 124 ARG A O 1
ATOM 979 N N . GLU A 1 125 ? -0.173 -1.385 -14.298 1.00 88.25 125 GLU A N 1
ATOM 980 C CA . GLU A 1 125 ? 0.600 -1.597 -13.067 1.00 88.25 125 GLU A CA 1
ATOM 981 C C . GLU A 1 125 ? 0.380 -3.007 -12.485 1.00 88.25 125 GLU A C 1
ATOM 983 O O . GLU A 1 125 ? 1.205 -3.493 -11.719 1.00 88.25 125 GLU A O 1
ATOM 988 N N . PHE A 1 126 ? -0.674 -3.716 -12.902 1.00 87.81 126 PHE A N 1
ATOM 989 C CA . PHE A 1 126 ? -0.901 -5.122 -12.547 1.00 87.81 126 PHE A CA 1
ATOM 990 C C . PHE A 1 126 ? -0.089 -6.092 -13.417 1.00 87.81 126 PHE A C 1
ATOM 992 O O . PHE A 1 126 ? 0.070 -7.264 -13.066 1.00 87.81 126 PHE A O 1
ATOM 999 N N . ALA A 1 127 ? 0.454 -5.612 -14.538 1.00 79.94 127 ALA A N 1
ATOM 1000 C CA . ALA A 1 127 ? 1.352 -6.375 -15.388 1.00 79.94 127 ALA A CA 1
ATOM 1001 C C . ALA A 1 127 ? 2.820 -6.140 -14.995 1.00 79.94 127 ALA A C 1
ATOM 1003 O O . ALA A 1 127 ? 3.269 -5.014 -14.753 1.00 79.94 127 ALA A O 1
ATOM 1004 N N . THR A 1 128 ? 3.617 -7.211 -14.983 1.00 68.69 128 THR A N 1
ATOM 1005 C CA . THR A 1 128 ? 5.070 -7.066 -14.816 1.00 68.69 128 THR A CA 1
ATOM 1006 C C . THR A 1 128 ? 5.675 -6.401 -16.057 1.00 68.69 128 THR A C 1
ATOM 1008 O O . THR A 1 128 ? 5.209 -6.632 -17.180 1.00 68.69 128 THR A O 1
ATOM 1011 N N . LEU A 1 129 ? 6.691 -5.547 -15.876 1.00 62.56 129 LEU A N 1
ATOM 1012 C CA . LEU A 1 129 ? 7.327 -4.815 -16.983 1.00 62.56 129 LEU A CA 1
ATOM 1013 C C . LEU A 1 129 ? 7.734 -5.795 -18.099 1.00 62.56 129 LEU A C 1
ATOM 1015 O O . LEU A 1 129 ? 8.354 -6.820 -17.820 1.00 62.56 129 LEU A O 1
ATOM 1019 N N . GLY A 1 130 ? 7.365 -5.499 -19.347 1.00 60.78 130 GLY A N 1
ATOM 1020 C CA . GLY A 1 130 ? 7.695 -6.336 -20.510 1.00 60.78 130 GLY A CA 1
ATOM 1021 C C . GLY A 1 130 ? 6.778 -7.542 -20.759 1.00 60.78 130 GLY A C 1
ATOM 1022 O O . GLY A 1 130 ? 6.969 -8.234 -21.750 1.00 60.78 130 GLY A O 1
ATOM 1023 N N . THR A 1 131 ? 5.774 -7.790 -19.907 1.00 61.38 131 THR A N 1
ATOM 1024 C CA . THR A 1 131 ? 4.756 -8.849 -20.129 1.00 61.38 131 THR A CA 1
ATOM 1025 C C . THR A 1 131 ? 3.395 -8.319 -20.571 1.00 61.38 131 THR A C 1
ATOM 1027 O O . THR A 1 131 ? 2.528 -9.092 -20.968 1.00 61.38 131 THR A O 1
ATOM 1030 N N . ALA A 1 132 ? 3.205 -7.002 -20.510 1.00 58.91 132 ALA A N 1
ATOM 1031 C CA . ALA A 1 132 ? 1.993 -6.347 -20.961 1.00 58.91 132 ALA A CA 1
ATOM 1032 C C . ALA A 1 132 ? 1.930 -6.352 -22.501 1.00 58.91 132 ALA A C 1
ATOM 1034 O O . ALA A 1 132 ? 2.820 -5.769 -23.126 1.00 58.91 132 ALA A O 1
ATOM 1035 N N . PRO A 1 133 ? 0.913 -6.962 -23.137 1.00 55.66 133 PRO A N 1
ATOM 1036 C CA . PRO A 1 133 ? 0.657 -6.711 -24.552 1.00 55.66 133 PRO A CA 1
ATOM 1037 C C . PRO A 1 133 ? 0.390 -5.211 -24.759 1.00 55.66 133 PRO A C 1
ATOM 1039 O O . PRO A 1 133 ? -0.198 -4.575 -23.887 1.00 55.66 133 PRO A O 1
ATOM 1042 N N . ASN A 1 134 ? 0.808 -4.641 -25.896 1.00 56.25 134 ASN A N 1
ATOM 1043 C CA . ASN A 1 134 ? 0.485 -3.262 -26.294 1.00 56.25 134 ASN A CA 1
ATOM 1044 C C . ASN A 1 134 ? -1.026 -3.129 -26.560 1.00 56.25 134 ASN A C 1
ATOM 1046 O O . ASN A 1 134 ? -1.465 -3.070 -27.704 1.00 56.25 134 ASN A O 1
ATOM 1050 N N . ALA A 1 135 ? -1.824 -3.145 -25.498 1.00 60.00 135 ALA A N 1
ATOM 1051 C CA . ALA A 1 135 ? -3.269 -3.031 -25.539 1.00 60.00 135 ALA A CA 1
ATOM 1052 C C . ALA A 1 135 ? -3.677 -1.664 -24.986 1.00 60.00 135 ALA A C 1
ATOM 1054 O O . ALA A 1 135 ? -3.271 -1.283 -23.886 1.00 60.00 135 ALA A O 1
ATOM 1055 N N . GLU A 1 136 ? -4.500 -0.941 -25.743 1.00 61.34 136 GLU A N 1
ATOM 1056 C CA . GLU A 1 136 ? -5.004 0.392 -25.384 1.00 61.34 136 GLU A CA 1
ATOM 1057 C C . GLU A 1 136 ? -5.717 0.394 -24.017 1.00 61.34 136 GLU A C 1
ATOM 1059 O O . GLU A 1 136 ? -5.551 1.327 -23.234 1.00 61.34 136 GLU A O 1
ATOM 1064 N N . HIS A 1 137 ? -6.393 -0.707 -23.669 1.00 65.12 137 HIS A N 1
ATOM 1065 C CA . HIS A 1 137 ? -7.103 -0.913 -22.397 1.00 65.12 137 HIS A CA 1
ATOM 1066 C C . HIS A 1 137 ? -6.207 -0.929 -21.145 1.00 65.12 137 HIS A C 1
ATOM 1068 O O . HIS A 1 137 ? -6.697 -0.840 -20.025 1.00 65.12 137 HIS A O 1
ATOM 1074 N N . LEU A 1 138 ? -4.879 -1.020 -21.279 1.00 73.25 138 LEU A N 1
ATOM 1075 C CA . LEU A 1 138 ? -3.978 -0.972 -20.117 1.00 73.25 138 LEU A CA 1
ATOM 1076 C C . LEU A 1 138 ? -3.825 0.436 -19.513 1.00 73.25 138 LEU A C 1
ATOM 1078 O O . LEU A 1 138 ? -3.156 0.591 -18.486 1.00 73.25 138 LEU A O 1
ATOM 1082 N N . GLN A 1 139 ? -4.422 1.452 -20.142 1.00 77.00 139 GLN A N 1
ATOM 1083 C CA . GLN A 1 139 ? -4.512 2.804 -19.591 1.00 77.00 139 GLN A CA 1
ATOM 1084 C C . GLN A 1 139 ? -5.695 2.990 -18.635 1.00 77.00 139 GLN A C 1
ATOM 1086 O O . GLN A 1 139 ? -5.710 3.997 -17.930 1.00 77.00 139 GLN A O 1
ATOM 1091 N N . ASP A 1 140 ? -6.636 2.043 -18.589 1.00 86.81 140 ASP A N 1
ATOM 1092 C CA . ASP A 1 140 ? -7.777 2.106 -17.678 1.00 86.81 140 ASP A CA 1
ATOM 1093 C C . ASP A 1 140 ? -7.311 2.098 -16.214 1.00 86.81 140 ASP A C 1
ATOM 1095 O O . ASP A 1 140 ? -6.235 1.591 -15.872 1.00 86.81 140 ASP A O 1
ATOM 1099 N N . GLU A 1 141 ? -8.132 2.673 -15.339 1.00 90.31 141 GLU A N 1
ATOM 1100 C CA . GLU A 1 141 ? -7.800 2.923 -13.939 1.00 90.31 141 GLU A CA 1
ATOM 1101 C C . GLU A 1 141 ? -8.809 2.264 -12.997 1.00 90.31 141 GLU A C 1
ATOM 1103 O O . GLU A 1 141 ? -10.021 2.373 -13.178 1.00 90.31 141 GLU A O 1
ATOM 1108 N N . ILE A 1 142 ? -8.298 1.612 -11.953 1.00 90.56 142 ILE A N 1
ATOM 1109 C CA . ILE A 1 142 ? -9.079 1.172 -10.798 1.00 90.56 142 ILE A CA 1
ATOM 1110 C C . ILE A 1 142 ? -9.004 2.275 -9.749 1.00 90.56 142 ILE A C 1
ATOM 1112 O O . ILE A 1 142 ? -7.911 2.661 -9.333 1.00 90.56 142 ILE A O 1
ATOM 1116 N N . GLN A 1 143 ? -10.164 2.758 -9.313 1.00 91.75 143 GLN A N 1
ATOM 1117 C CA . GLN A 1 143 ? -10.276 3.779 -8.276 1.00 91.75 143 GLN A CA 1
ATOM 1118 C C . GLN A 1 143 ? -10.578 3.131 -6.926 1.00 91.75 143 GLN A C 1
ATOM 1120 O O . GLN A 1 143 ? -11.504 2.330 -6.803 1.00 91.75 143 GLN A O 1
ATOM 1125 N N . LEU A 1 144 ? -9.804 3.498 -5.910 1.00 89.94 144 LEU A N 1
ATOM 1126 C CA . LEU A 1 144 ? -10.057 3.162 -4.515 1.00 89.94 144 LEU A CA 1
ATOM 1127 C C . LEU A 1 144 ? -10.600 4.402 -3.813 1.00 89.94 144 LEU A C 1
ATOM 1129 O O . LEU A 1 144 ? -9.871 5.382 -3.662 1.00 89.94 144 LEU A O 1
ATOM 1133 N N . TYR A 1 145 ? -11.857 4.361 -3.383 1.00 91.31 145 TYR A N 1
ATOM 1134 C CA . TYR A 1 145 ? -12.501 5.469 -2.684 1.00 91.31 145 TYR A CA 1
ATOM 1135 C C . TY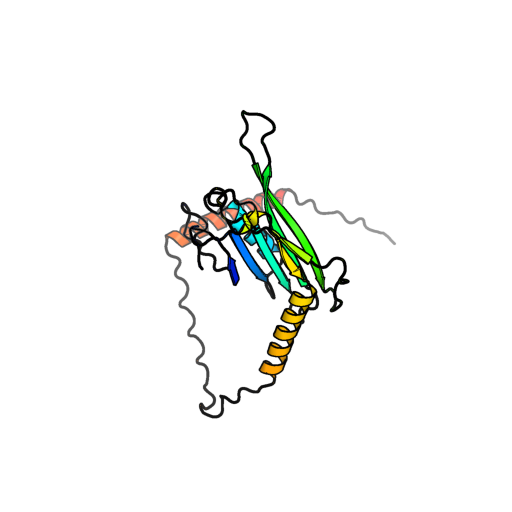R A 1 145 ? -12.247 5.362 -1.182 1.00 91.31 145 TYR A C 1
ATOM 1137 O O . TYR A 1 145 ? -12.450 4.306 -0.580 1.00 91.31 145 TYR A O 1
ATOM 1145 N N . PHE A 1 146 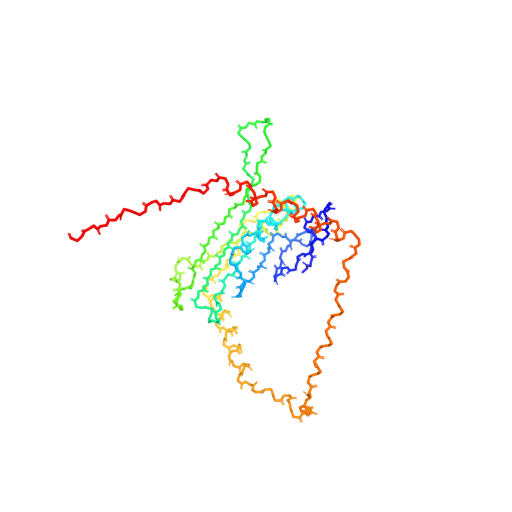? -11.831 6.454 -0.537 1.00 91.69 146 PHE A N 1
ATOM 1146 C CA . PHE A 1 146 ? -11.596 6.420 0.913 1.00 91.69 146 PHE A CA 1
ATOM 1147 C C . PHE A 1 146 ? -12.880 6.234 1.716 1.00 91.69 146 PHE A C 1
ATOM 1149 O O . PHE A 1 146 ? -12.811 5.777 2.854 1.00 91.69 146 PHE A O 1
ATOM 1156 N N . ASP A 1 147 ? -14.042 6.539 1.144 1.00 91.06 147 ASP A N 1
ATOM 1157 C CA . ASP A 1 147 ? -15.329 6.264 1.783 1.00 91.06 147 ASP A CA 1
ATOM 1158 C C . ASP A 1 147 ? -15.577 4.756 1.907 1.00 91.06 147 ASP A C 1
ATOM 1160 O O . ASP A 1 147 ? -15.949 4.295 2.988 1.00 91.06 147 ASP A O 1
ATOM 1164 N N . ASP A 1 148 ? -15.257 3.982 0.865 1.00 91.50 148 ASP A N 1
ATOM 1165 C CA . ASP A 1 148 ? -15.337 2.518 0.894 1.00 91.50 148 ASP A CA 1
ATOM 1166 C C . ASP A 1 148 ? -14.350 1.940 1.912 1.00 91.50 148 ASP A C 1
ATOM 1168 O O . ASP A 1 148 ? -14.722 1.132 2.762 1.00 91.50 148 ASP A O 1
ATOM 1172 N N . ILE A 1 149 ? -13.100 2.419 1.894 1.00 91.81 149 ILE A N 1
ATOM 1173 C CA . ILE A 1 149 ? -12.071 1.977 2.846 1.00 91.81 149 ILE A CA 1
ATOM 1174 C C . ILE A 1 149 ? -12.491 2.301 4.284 1.00 91.81 149 ILE A C 1
ATOM 1176 O O . ILE A 1 149 ? -12.357 1.461 5.172 1.00 91.81 149 ILE A O 1
ATOM 1180 N N . ASN A 1 150 ? -13.038 3.495 4.529 1.00 92.38 150 ASN A N 1
ATOM 1181 C CA . ASN A 1 150 ? -13.565 3.868 5.838 1.00 92.38 150 ASN A CA 1
ATOM 1182 C C . ASN A 1 150 ? -14.710 2.948 6.271 1.00 92.38 150 ASN A C 1
ATOM 1184 O O . ASN A 1 150 ? -14.713 2.507 7.419 1.00 92.38 150 ASN A O 1
ATOM 1188 N N . ALA A 1 151 ? -15.646 2.637 5.370 1.00 92.06 151 ALA A N 1
ATOM 1189 C CA . ALA A 1 151 ? -16.748 1.727 5.659 1.00 92.06 151 ALA A CA 1
ATOM 1190 C C . ALA A 1 151 ? -16.246 0.316 6.009 1.00 92.06 151 ALA A C 1
ATOM 1192 O O . ALA A 1 151 ? -16.735 -0.284 6.967 1.00 92.06 151 ALA A O 1
ATOM 1193 N N . TRP A 1 152 ? -15.235 -0.195 5.298 1.00 92.06 152 TRP A N 1
ATOM 1194 C CA . TRP A 1 152 ? -14.612 -1.485 5.611 1.00 92.06 152 TRP A CA 1
ATOM 1195 C C . TRP A 1 152 ? -13.893 -1.475 6.962 1.00 92.06 152 TRP A C 1
ATOM 1197 O O . TRP A 1 152 ? -14.026 -2.430 7.727 1.00 92.06 152 TRP A O 1
ATOM 1207 N N . ILE A 1 153 ? -13.177 -0.394 7.292 1.00 91.62 153 ILE A N 1
ATOM 1208 C CA . ILE A 1 153 ? -12.529 -0.243 8.603 1.00 91.62 153 ILE A CA 1
ATOM 1209 C C . ILE A 1 153 ? -13.580 -0.249 9.714 1.00 91.62 153 ILE A C 1
ATOM 1211 O O . ILE A 1 153 ? -13.419 -0.969 10.697 1.00 91.62 153 ILE A O 1
ATOM 1215 N N . ASP A 1 154 ? -14.667 0.510 9.571 1.00 91.44 154 ASP A N 1
ATOM 1216 C CA . ASP A 1 154 ? -15.707 0.564 10.602 1.00 91.44 154 ASP A CA 1
ATOM 1217 C C . ASP A 1 154 ? -16.400 -0.782 10.781 1.00 91.44 154 ASP A C 1
ATOM 1219 O O . ASP A 1 154 ? -16.656 -1.191 11.913 1.00 91.44 154 ASP A O 1
ATOM 1223 N N . ALA A 1 155 ? -16.688 -1.480 9.679 1.00 91.25 155 ALA A N 1
ATOM 1224 C CA . ALA A 1 155 ? -17.239 -2.827 9.720 1.00 91.25 155 ALA A CA 1
ATOM 1225 C C . ALA A 1 155 ? -16.305 -3.767 10.497 1.00 91.25 155 ALA A C 1
ATOM 1227 O O . ALA A 1 155 ? -16.739 -4.378 11.471 1.00 91.25 155 ALA A O 1
ATOM 1228 N N . ALA A 1 156 ? -15.010 -3.790 10.164 1.00 88.56 156 ALA A N 1
ATOM 1229 C CA . ALA A 1 156 ? -14.020 -4.634 10.833 1.00 88.56 156 ALA A CA 1
ATOM 1230 C C . ALA A 1 156 ? -13.849 -4.296 12.329 1.00 88.56 156 ALA A C 1
ATOM 1232 O O . ALA A 1 156 ? -13.754 -5.184 13.181 1.00 88.56 156 ALA A O 1
ATOM 1233 N N . VAL A 1 157 ? -13.839 -3.006 12.678 1.00 87.06 157 VAL A N 1
ATOM 1234 C CA . VAL A 1 157 ? -13.737 -2.542 14.069 1.00 87.06 157 VAL A CA 1
ATOM 1235 C C . VAL A 1 157 ? -14.993 -2.920 14.863 1.00 87.06 157 VAL A C 1
ATOM 1237 O O . VAL A 1 157 ? -14.890 -3.449 15.974 1.00 87.06 157 VAL A O 1
ATOM 1240 N N . ASN A 1 158 ? -16.182 -2.716 14.291 1.00 86.81 158 ASN A N 1
ATOM 1241 C CA . ASN A 1 158 ? -17.450 -3.095 14.915 1.00 86.81 158 ASN A CA 1
ATOM 1242 C C . ASN A 1 158 ? -17.572 -4.611 15.085 1.00 86.81 158 ASN A C 1
ATOM 1244 O O . ASN A 1 158 ? -17.979 -5.072 16.153 1.00 86.81 158 ASN A O 1
ATOM 1248 N N . GLU A 1 159 ? -17.181 -5.398 14.083 1.00 84.88 159 GLU A N 1
ATOM 1249 C CA . GLU A 1 159 ? -17.101 -6.857 14.182 1.00 84.88 159 GLU A CA 1
ATOM 1250 C C . GLU A 1 159 ? -16.182 -7.271 15.332 1.00 84.88 159 GLU A C 1
ATOM 1252 O O . GLU A 1 159 ? -16.584 -8.060 16.184 1.00 84.88 159 GLU A O 1
ATOM 1257 N N . ARG A 1 160 ? -14.995 -6.672 15.475 1.00 78.44 160 ARG A N 1
ATOM 1258 C CA . ARG A 1 160 ? -14.101 -6.969 16.606 1.00 78.44 160 ARG A CA 1
ATOM 1259 C C . ARG A 1 160 ? -14.756 -6.693 17.966 1.00 78.44 160 ARG A C 1
ATOM 1261 O O . ARG A 1 160 ? -14.672 -7.527 18.872 1.00 78.44 160 ARG A O 1
ATOM 1268 N N . PHE A 1 161 ? -15.403 -5.539 18.130 1.00 68.62 161 PHE A N 1
ATOM 1269 C CA . PHE A 1 161 ? -16.027 -5.156 19.403 1.00 68.62 161 PHE A CA 1
ATOM 1270 C C . PHE A 1 161 ? -17.326 -5.912 19.710 1.00 68.62 161 PHE A C 1
ATOM 1272 O O . PHE A 1 161 ? -17.667 -6.088 20.882 1.00 68.62 161 PHE A O 1
ATOM 1279 N N . THR A 1 162 ? -18.047 -6.376 18.690 1.00 65.50 162 THR A N 1
ATOM 1280 C CA . THR A 1 162 ? -19.239 -7.221 18.856 1.00 65.50 162 THR A CA 1
ATOM 1281 C C . THR A 1 162 ? -18.858 -8.674 19.124 1.00 65.50 162 THR A C 1
ATOM 1283 O O . THR A 1 162 ? -19.386 -9.269 20.060 1.00 65.50 162 THR A O 1
ATOM 1286 N N . THR A 1 163 ? -17.867 -9.219 18.416 1.00 58.31 163 THR A N 1
ATOM 1287 C CA . THR A 1 163 ? -17.368 -10.592 18.620 1.00 58.31 163 THR A CA 1
ATOM 1288 C C . THR A 1 163 ? -16.683 -10.749 19.980 1.00 58.31 163 THR A C 1
ATOM 1290 O O . THR A 1 163 ? -16.843 -11.774 20.628 1.00 58.31 163 THR A O 1
ATOM 1293 N N . GLY A 1 164 ? -16.012 -9.707 20.489 1.00 52.34 164 GLY A N 1
ATOM 1294 C CA . GLY A 1 164 ? -15.498 -9.685 21.866 1.00 52.34 164 GLY A CA 1
ATOM 1295 C C . GLY A 1 164 ? -16.583 -9.636 22.957 1.00 52.34 164 GLY A C 1
ATOM 1296 O O . GLY A 1 164 ? -16.289 -9.922 24.117 1.00 52.34 164 GLY A O 1
ATOM 1297 N N . LYS A 1 165 ? -17.829 -9.278 22.605 1.00 48.34 165 LYS A N 1
ATOM 1298 C CA . LYS A 1 165 ? -19.005 -9.297 23.496 1.00 48.34 165 LYS A CA 1
ATOM 1299 C C . LYS A 1 165 ? -19.848 -10.560 23.359 1.00 48.34 165 LYS A C 1
ATOM 1301 O O . LYS A 1 165 ? -20.583 -10.880 24.294 1.00 48.34 165 LYS A O 1
ATOM 1306 N N . VAL A 1 166 ? -19.744 -11.281 22.242 1.00 46.53 166 VAL A N 1
ATOM 1307 C CA . VAL A 1 166 ? -20.196 -12.670 22.171 1.00 46.53 166 VAL A CA 1
ATOM 1308 C C . VAL A 1 166 ? -19.230 -13.454 23.046 1.00 46.53 166 VAL A C 1
ATOM 1310 O O . VAL A 1 166 ? -18.194 -13.933 22.596 1.00 46.53 166 VAL A O 1
ATOM 1313 N N . ALA A 1 167 ? -19.550 -13.504 24.342 1.00 46.84 167 ALA A N 1
ATOM 1314 C CA . ALA A 1 167 ? -18.955 -14.445 25.266 1.00 46.84 167 ALA A CA 1
ATOM 1315 C C . ALA A 1 167 ? -18.856 -15.783 24.544 1.00 46.84 167 ALA A C 1
ATOM 1317 O O . ALA A 1 167 ? -19.823 -16.199 23.903 1.00 46.84 167 ALA A O 1
ATOM 1318 N N . ASP A 1 168 ? -17.674 -16.378 24.618 1.00 44.41 168 ASP A N 1
ATOM 1319 C CA . ASP A 1 168 ? -17.326 -17.703 24.139 1.00 44.41 168 ASP A CA 1
ATOM 1320 C C . ASP A 1 168 ? -18.435 -18.703 24.517 1.00 44.41 168 ASP A C 1
ATOM 1322 O O . ASP A 1 168 ? -18.420 -19.350 25.560 1.00 44.41 168 ASP A O 1
ATOM 1326 N N . THR A 1 169 ? -19.486 -18.787 23.701 1.00 45.50 169 THR A N 1
ATOM 1327 C CA . THR A 1 169 ? -20.620 -19.692 23.931 1.00 45.50 169 THR A CA 1
ATOM 1328 C C . THR A 1 169 ? -20.206 -21.124 23.600 1.00 45.50 169 THR A C 1
ATOM 1330 O O . THR A 1 169 ? -20.911 -22.069 23.950 1.00 45.50 169 THR A O 1
ATOM 1333 N N . ALA A 1 170 ? -19.003 -21.298 23.039 1.00 45.00 170 ALA A N 1
ATOM 1334 C CA . ALA A 1 170 ? -18.346 -22.576 22.838 1.00 45.00 170 ALA A CA 1
ATOM 1335 C C . ALA A 1 170 ? -17.713 -23.165 24.117 1.00 45.00 170 ALA A C 1
ATOM 1337 O O . ALA A 1 170 ? -17.249 -24.305 24.080 1.00 45.00 170 ALA A O 1
ATOM 1338 N N . THR A 1 171 ? -17.743 -22.486 25.274 1.00 44.28 171 THR A N 1
ATOM 1339 C CA . THR A 1 171 ? -17.260 -23.082 26.540 1.00 44.28 171 THR A CA 1
ATOM 1340 C C . THR A 1 171 ? -18.327 -23.851 27.336 1.00 44.28 171 THR A C 1
ATOM 1342 O O . THR A 1 171 ? -18.145 -24.099 28.526 1.00 44.28 171 THR A O 1
ATOM 1345 N N . THR A 1 172 ? -19.430 -24.291 26.720 1.00 48.06 172 THR A N 1
ATOM 1346 C CA . THR A 1 172 ? -20.396 -25.208 27.375 1.00 48.06 172 THR A CA 1
ATOM 1347 C C . THR A 1 172 ? -20.137 -26.699 27.112 1.00 48.06 172 THR A C 1
ATOM 1349 O O . THR A 1 172 ? -20.949 -27.532 27.503 1.00 48.06 172 THR A O 1
ATOM 1352 N N . GLY A 1 173 ? -18.992 -27.068 26.521 1.00 47.41 173 GLY A N 1
ATOM 1353 C CA . GLY A 1 173 ? -18.637 -28.477 26.271 1.00 47.41 173 GLY A CA 1
ATOM 1354 C C . GLY A 1 173 ? -17.296 -28.951 26.834 1.00 47.41 173 GLY A C 1
ATOM 1355 O O . GLY A 1 173 ? -17.110 -30.150 27.031 1.00 47.41 173 GLY A O 1
ATOM 1356 N N . TRP A 1 174 ? -16.363 -28.044 27.129 1.00 49.03 174 TRP A N 1
ATOM 1357 C CA . TRP A 1 174 ? -15.037 -28.408 27.624 1.00 49.03 174 TRP A CA 1
ATOM 1358 C C . TRP A 1 174 ? -14.732 -27.642 28.907 1.00 49.03 174 TRP A C 1
ATOM 1360 O O . TRP A 1 174 ? -14.574 -26.425 28.892 1.00 49.03 174 TRP A O 1
ATOM 1370 N N . GLY A 1 175 ? -14.703 -28.358 30.036 1.00 48.31 175 GLY A N 1
ATOM 1371 C CA . GLY A 1 175 ? -14.421 -27.774 31.346 1.00 48.31 175 GLY A CA 1
ATOM 1372 C C . GLY A 1 175 ? -13.106 -26.988 31.373 1.00 48.31 175 GLY A C 1
ATOM 1373 O O . GLY A 1 175 ? -12.200 -27.246 30.584 1.00 48.31 175 GLY A O 1
ATOM 1374 N N . SER A 1 176 ? -12.997 -26.032 32.300 1.00 56.16 176 SER A N 1
ATOM 1375 C CA . SER A 1 176 ? -11.797 -25.211 32.507 1.00 56.16 176 SER A CA 1
ATOM 1376 C C . SER A 1 176 ? -10.522 -26.054 32.551 1.00 56.16 176 SER A C 1
ATOM 1378 O O . SER A 1 176 ? -10.208 -26.694 33.556 1.00 56.16 176 SER A O 1
ATOM 1380 N N . PHE A 1 177 ? -9.743 -26.015 31.474 1.00 65.44 177 PHE A N 1
ATOM 1381 C CA . PHE A 1 177 ? -8.431 -26.635 31.449 1.00 65.44 177 PHE A CA 1
ATOM 1382 C C . PHE A 1 177 ? -7.394 -25.730 32.092 1.00 65.44 177 PHE A C 1
ATOM 1384 O O . PHE A 1 177 ? -7.219 -24.569 31.712 1.00 65.44 177 PHE A O 1
ATOM 1391 N N . ARG A 1 178 ? -6.606 -26.295 33.009 1.00 69.12 178 ARG A N 1
ATOM 1392 C CA . ARG A 1 178 ? -5.318 -25.700 33.362 1.00 69.12 178 ARG A CA 1
ATOM 1393 C C . ARG A 1 178 ? -4.405 -25.793 32.143 1.00 69.12 178 ARG A C 1
ATOM 1395 O O . ARG A 1 178 ? -3.903 -26.867 31.822 1.00 69.12 178 ARG A O 1
ATOM 1402 N N . LYS A 1 179 ? -4.160 -24.659 31.480 1.00 70.69 179 LYS A N 1
ATOM 1403 C CA . LYS A 1 179 ? -3.076 -24.543 30.496 1.00 70.69 179 LYS A CA 1
ATOM 1404 C C . LYS A 1 179 ? -1.768 -24.925 31.198 1.00 70.69 179 LYS A C 1
ATOM 1406 O O . LYS A 1 179 ? -1.379 -24.278 32.172 1.00 70.69 179 LYS A O 1
ATOM 1411 N N . ARG A 1 180 ? -1.105 -25.993 30.742 1.00 69.25 180 ARG A N 1
ATOM 1412 C CA . ARG A 1 180 ? 0.215 -26.390 31.254 1.00 69.25 180 ARG A CA 1
ATOM 1413 C C . ARG A 1 180 ? 1.177 -25.221 31.038 1.00 69.25 180 ARG A C 1
ATOM 1415 O O . ARG A 1 180 ? 1.222 -24.672 29.936 1.00 69.25 180 ARG A O 1
ATOM 1422 N N . ARG A 1 181 ? 1.961 -24.847 32.056 1.00 62.81 181 ARG A N 1
ATOM 1423 C CA . ARG A 1 181 ? 3.116 -23.965 31.832 1.00 62.81 181 ARG A CA 1
ATOM 1424 C C . ARG A 1 181 ? 3.985 -24.607 30.749 1.00 62.81 181 ARG A C 1
ATOM 1426 O O . ARG A 1 181 ? 4.238 -25.811 30.803 1.00 62.81 181 ARG A O 1
ATOM 1433 N N . ARG A 1 182 ? 4.391 -23.828 29.743 1.00 61.12 182 ARG A N 1
ATOM 1434 C CA . ARG A 1 182 ? 5.410 -24.290 28.795 1.00 61.12 182 ARG A CA 1
ATOM 1435 C C . ARG A 1 182 ? 6.632 -24.688 29.625 1.00 61.12 182 ARG A C 1
ATOM 1437 O O . ARG A 1 182 ? 6.998 -23.953 30.542 1.00 61.12 182 ARG A O 1
ATOM 1444 N N . ASN A 1 183 ? 7.199 -25.862 29.354 1.00 64.44 183 ASN A N 1
ATOM 1445 C CA . ASN A 1 183 ? 8.500 -26.192 29.922 1.00 64.44 183 ASN A CA 1
ATOM 1446 C C . ASN A 1 183 ? 9.474 -25.094 29.472 1.00 64.44 183 ASN A C 1
ATOM 1448 O O . ASN A 1 183 ? 9.330 -24.630 28.335 1.00 64.44 183 ASN A O 1
ATOM 1452 N N . PRO A 1 184 ? 10.407 -24.654 30.332 1.00 49.81 184 PRO A N 1
ATOM 1453 C CA . PRO A 1 184 ? 11.496 -23.799 29.889 1.00 49.81 184 PRO A CA 1
ATOM 1454 C C . PRO A 1 184 ? 12.109 -24.442 28.651 1.00 49.81 184 PRO A C 1
ATOM 1456 O O . PRO A 1 184 ? 12.408 -25.640 28.672 1.00 49.81 184 PRO A O 1
ATOM 1459 N N . THR A 1 185 ? 12.216 -23.678 27.566 1.00 61.41 185 THR A N 1
ATOM 1460 C CA . THR A 1 185 ? 13.068 -24.081 26.452 1.00 61.41 185 THR A CA 1
ATOM 1461 C C . THR A 1 185 ? 14.434 -24.399 27.064 1.00 61.41 185 THR A C 1
ATOM 1463 O O . THR A 1 185 ? 14.889 -23.608 27.900 1.00 61.41 185 THR A O 1
ATOM 1466 N N . PRO A 1 186 ? 15.046 -25.559 26.761 1.00 70.75 186 PRO A N 1
ATOM 1467 C CA . PRO A 1 186 ? 16.420 -25.822 27.166 1.00 70.75 186 PRO A CA 1
ATOM 1468 C C . PRO A 1 186 ? 17.286 -24.603 26.825 1.00 70.75 186 PRO A C 1
ATOM 1470 O O . PRO A 1 186 ? 16.990 -23.944 25.823 1.00 70.75 186 PRO A O 1
ATOM 1473 N N . PRO A 1 187 ? 18.280 -24.254 27.660 1.00 59.12 187 PRO A N 1
ATOM 1474 C CA . PRO A 1 187 ? 19.192 -23.170 27.326 1.00 59.12 187 PRO A CA 1
ATOM 1475 C C . PRO A 1 187 ? 19.724 -23.409 25.913 1.00 59.12 187 PRO A C 1
ATOM 1477 O O . PRO A 1 187 ? 20.118 -24.529 25.595 1.00 59.12 187 PRO A O 1
ATOM 1480 N N . GLU A 1 188 ? 19.642 -22.384 25.066 1.00 51.31 188 GLU A N 1
ATOM 1481 C CA . GLU A 1 188 ? 20.240 -22.422 23.735 1.00 51.31 188 GLU A CA 1
ATOM 1482 C C . GLU A 1 188 ? 21.736 -22.693 23.926 1.00 51.31 188 GLU A C 1
ATOM 1484 O O . GLU A 1 188 ? 22.476 -21.842 24.421 1.00 51.31 188 GLU A O 1
ATOM 1489 N N . GLU A 1 189 ? 22.162 -23.917 23.621 1.00 60.69 189 GLU A N 1
ATOM 1490 C CA . GLU A 1 189 ? 23.573 -24.232 23.454 1.00 60.69 189 GLU A CA 1
ATOM 1491 C C . GLU A 1 189 ? 23.987 -23.544 22.155 1.00 60.69 189 GLU A C 1
ATOM 1493 O O . GLU A 1 189 ? 23.496 -23.891 21.082 1.00 60.69 189 GLU A O 1
ATOM 1498 N N . LEU A 1 190 ? 24.809 -22.499 22.263 1.00 48.75 190 LEU A N 1
ATOM 1499 C CA . LEU A 1 190 ? 25.413 -21.870 21.095 1.00 48.75 190 LEU A CA 1
ATOM 1500 C C . LEU A 1 190 ? 26.257 -22.944 20.405 1.00 48.75 190 LEU A C 1
ATOM 1502 O O . LEU A 1 190 ? 27.207 -23.452 21.002 1.00 48.75 190 LEU A O 1
ATOM 1506 N N . GLU A 1 191 ? 25.910 -23.306 19.171 1.00 58.50 191 GLU A N 1
ATOM 1507 C CA . GLU A 1 191 ? 26.809 -24.101 18.337 1.00 58.50 191 GLU A CA 1
ATOM 1508 C C . GLU A 1 191 ? 28.135 -23.328 18.183 1.00 58.50 191 GLU A C 1
ATOM 1510 O O . GLU A 1 191 ? 28.144 -22.095 18.239 1.00 58.50 191 GLU A O 1
ATOM 1515 N N . GLU A 1 192 ? 29.272 -24.013 18.005 1.00 57.97 192 GLU A N 1
ATOM 1516 C CA . GLU A 1 192 ? 30.595 -23.354 17.938 1.00 57.97 192 GLU A CA 1
ATOM 1517 C C . GLU A 1 192 ? 30.630 -22.212 16.894 1.00 57.97 192 GLU A C 1
ATOM 1519 O O . GLU A 1 192 ? 31.276 -21.181 17.106 1.00 57.97 192 GLU A O 1
ATOM 1524 N N . GLU A 1 193 ? 29.860 -22.345 15.806 1.00 55.41 193 GLU A N 1
ATOM 1525 C CA . GLU A 1 193 ? 29.679 -21.303 14.787 1.00 55.41 193 GLU A CA 1
ATOM 1526 C C . GLU A 1 193 ? 28.947 -20.049 15.303 1.00 55.41 193 GLU A C 1
ATOM 1528 O O . GLU A 1 193 ? 29.245 -18.924 14.881 1.00 55.41 193 GLU A O 1
ATOM 1533 N N . ASP A 1 194 ? 27.984 -20.214 16.208 1.00 60.00 194 ASP A N 1
ATOM 1534 C CA . ASP A 1 194 ? 27.238 -19.113 16.816 1.00 60.00 194 ASP A CA 1
ATOM 1535 C C . ASP A 1 194 ? 28.050 -18.428 17.921 1.00 60.00 194 ASP A C 1
ATOM 1537 O O . ASP A 1 194 ? 27.984 -17.201 18.056 1.00 60.00 194 ASP A O 1
ATOM 1541 N N . GLU A 1 195 ? 28.909 -19.171 18.625 1.00 68.94 195 GLU A N 1
ATOM 1542 C CA . GLU A 1 195 ? 29.869 -18.612 19.583 1.00 68.94 195 GLU A CA 1
ATOM 1543 C C . GLU A 1 195 ? 30.939 -17.748 18.884 1.00 68.94 195 GLU A C 1
ATOM 1545 O O . GLU A 1 195 ? 31.298 -16.665 19.361 1.00 68.94 195 GLU A O 1
ATOM 1550 N N . GLU A 1 196 ? 31.422 -18.156 17.705 1.00 69.38 196 GLU A N 1
ATOM 1551 C CA . GLU A 1 196 ? 32.330 -17.331 16.896 1.00 69.38 196 GLU A CA 1
ATOM 1552 C C . GLU A 1 196 ? 31.684 -16.032 16.404 1.00 69.38 196 GLU A C 1
ATOM 1554 O O . GLU A 1 196 ? 32.300 -14.959 16.492 1.00 69.38 196 GLU A O 1
ATOM 1559 N N . LYS A 1 197 ? 30.434 -16.091 15.926 1.00 67.75 197 LYS A N 1
ATOM 1560 C CA . LYS A 1 197 ? 29.691 -14.885 15.523 1.00 67.75 197 LYS A CA 1
ATOM 1561 C C . LYS A 1 197 ? 29.503 -13.936 16.701 1.00 67.75 197 LYS A C 1
ATOM 1563 O O . LYS A 1 197 ? 29.693 -12.729 16.526 1.00 67.75 197 LYS A O 1
ATOM 1568 N N . PHE A 1 198 ? 29.181 -14.463 17.882 1.00 64.00 198 PHE A N 1
ATOM 1569 C CA . PHE A 1 198 ? 29.006 -13.659 19.088 1.00 64.00 198 PHE A CA 1
ATOM 1570 C C . PHE A 1 198 ? 30.306 -12.973 19.511 1.00 64.00 198 PHE A C 1
ATOM 1572 O O . PHE A 1 198 ? 30.317 -11.753 19.683 1.00 64.00 198 PHE A O 1
ATOM 1579 N N . ARG A 1 199 ? 31.427 -13.707 19.557 1.00 69.44 199 ARG A N 1
ATOM 1580 C CA . ARG A 1 199 ? 32.749 -13.134 19.878 1.00 69.44 199 ARG A CA 1
ATOM 1581 C C . ARG A 1 199 ? 33.151 -12.023 18.910 1.00 69.44 199 ARG A C 1
ATOM 1583 O O . ARG A 1 199 ? 33.688 -10.994 19.321 1.00 69.44 199 ARG A O 1
ATOM 1590 N N . LYS A 1 200 ? 32.857 -12.189 17.617 1.00 69.62 200 LYS A N 1
ATOM 1591 C CA . LYS A 1 200 ? 33.143 -11.165 16.601 1.00 69.62 200 LYS A CA 1
ATOM 1592 C C . LYS A 1 200 ? 32.286 -9.909 16.787 1.00 69.62 200 LYS A C 1
ATOM 1594 O O . LYS A 1 200 ? 32.788 -8.799 16.602 1.00 69.62 200 LYS A O 1
ATOM 1599 N N . GLN A 1 201 ? 31.015 -10.070 17.157 1.00 65.06 201 GLN A N 1
ATOM 1600 C CA . GLN A 1 201 ? 30.116 -8.950 17.446 1.00 65.06 201 GLN A CA 1
ATOM 1601 C C . GLN A 1 201 ? 30.496 -8.224 18.743 1.00 65.06 201 GLN A C 1
ATOM 1603 O O . GLN A 1 201 ? 30.487 -6.995 18.765 1.00 65.06 201 GLN A O 1
ATOM 1608 N N . GLU A 1 202 ? 30.891 -8.955 19.786 1.00 71.50 202 GLU A N 1
ATOM 1609 C CA . GLU A 1 202 ? 31.340 -8.383 21.059 1.00 71.50 202 GLU A CA 1
ATOM 1610 C C . GLU A 1 202 ? 32.640 -7.582 20.885 1.00 71.50 202 GLU A C 1
ATOM 1612 O O . GLU A 1 202 ? 32.733 -6.444 21.348 1.00 71.50 202 GLU A O 1
ATOM 1617 N N . ALA A 1 203 ? 33.597 -8.098 20.104 1.00 68.25 203 ALA A N 1
ATOM 1618 C CA . ALA A 1 203 ? 34.817 -7.369 19.755 1.00 68.25 203 ALA A CA 1
ATOM 1619 C C . ALA A 1 203 ? 34.532 -6.083 18.952 1.00 68.25 203 ALA A C 1
ATOM 1621 O O . ALA A 1 203 ? 35.125 -5.035 19.221 1.00 68.25 203 ALA A O 1
ATOM 1622 N N . GLN A 1 204 ? 33.599 -6.128 17.991 1.00 65.88 204 GLN A N 1
ATOM 1623 C CA . GLN A 1 204 ? 33.186 -4.938 17.232 1.00 65.88 204 GLN A CA 1
ATOM 1624 C C . GLN A 1 204 ? 32.446 -3.909 18.095 1.00 65.88 204 GLN A C 1
ATOM 1626 O O . GLN A 1 204 ? 32.623 -2.705 17.901 1.00 65.88 204 GLN A O 1
ATOM 1631 N N . ALA A 1 205 ? 31.608 -4.360 19.030 1.00 63.25 205 ALA A N 1
ATOM 1632 C CA . ALA A 1 205 ? 30.918 -3.481 19.964 1.00 63.25 205 ALA A CA 1
ATOM 1633 C C . ALA A 1 205 ? 31.917 -2.808 20.914 1.00 63.25 205 ALA A C 1
ATOM 1635 O O . ALA A 1 205 ? 31.870 -1.588 21.054 1.00 63.25 205 ALA A O 1
ATOM 1636 N N . GLY A 1 206 ? 32.870 -3.577 21.457 1.00 61.12 206 GLY A N 1
ATOM 1637 C CA . GLY A 1 206 ? 33.961 -3.089 22.302 1.00 61.12 206 GLY A CA 1
ATOM 1638 C C . GLY A 1 206 ? 34.765 -1.969 21.642 1.00 61.12 206 GLY A C 1
ATOM 1639 O O . GLY A 1 206 ? 34.875 -0.885 22.218 1.00 61.12 206 GLY A O 1
ATOM 1640 N N . GLN A 1 207 ? 35.217 -2.176 20.397 1.00 58.97 207 GLN A N 1
ATOM 1641 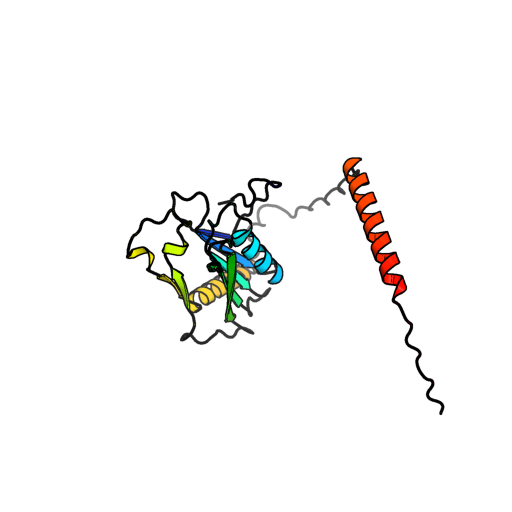C CA . GLN A 1 207 ? 35.953 -1.158 19.631 1.00 58.97 207 GLN A CA 1
ATOM 1642 C C . GLN A 1 207 ? 35.136 0.125 19.411 1.00 58.97 207 GLN A C 1
ATOM 1644 O O . GLN A 1 207 ? 35.660 1.224 19.591 1.00 58.97 207 GLN A O 1
ATOM 1649 N N . LYS A 1 208 ? 33.833 0.013 19.108 1.00 59.47 208 LYS A N 1
ATOM 1650 C CA . LYS A 1 208 ? 32.952 1.187 18.964 1.00 59.47 208 LYS A CA 1
ATOM 1651 C C . LYS A 1 208 ? 32.784 1.967 20.272 1.00 59.47 208 LYS A C 1
ATOM 1653 O O . LYS A 1 208 ? 32.721 3.196 20.240 1.00 59.47 208 LYS A O 1
ATOM 1658 N N . THR A 1 209 ? 32.716 1.286 21.418 1.00 58.09 209 THR A N 1
ATOM 1659 C CA . THR A 1 209 ? 32.660 1.951 22.733 1.00 58.09 209 THR A CA 1
ATOM 1660 C C . THR A 1 209 ? 33.962 2.665 23.089 1.00 58.09 209 THR A C 1
ATOM 1662 O O . THR A 1 209 ? 33.913 3.768 23.633 1.00 58.09 209 THR A O 1
ATOM 1665 N N . GLU A 1 210 ? 35.120 2.080 22.769 1.00 58.09 210 GLU A N 1
ATOM 1666 C CA . GLU A 1 210 ? 36.423 2.702 23.040 1.00 58.09 210 GLU A CA 1
ATOM 1667 C C . GLU A 1 210 ? 36.688 3.933 22.161 1.00 58.09 210 GLU A C 1
ATOM 1669 O O . GLU A 1 210 ? 37.264 4.918 22.634 1.00 58.09 210 GLU A O 1
ATOM 1674 N N . GLU A 1 211 ? 36.234 3.924 20.905 1.00 57.00 211 GLU A N 1
ATOM 1675 C CA . GLU A 1 211 ? 36.338 5.085 20.012 1.00 57.00 211 GLU A CA 1
ATOM 1676 C C . GLU A 1 211 ? 35.403 6.231 20.435 1.00 57.00 211 GLU A C 1
ATOM 1678 O O . GLU A 1 211 ? 35.817 7.392 20.430 1.00 57.00 211 GLU A O 1
ATOM 1683 N N . GLY A 1 212 ? 34.181 5.926 20.892 1.00 55.31 212 GLY A N 1
ATOM 1684 C CA . GLY A 1 212 ? 33.212 6.929 21.356 1.00 55.31 212 GLY A CA 1
ATOM 1685 C C . GLY A 1 212 ? 33.567 7.610 22.688 1.00 55.31 2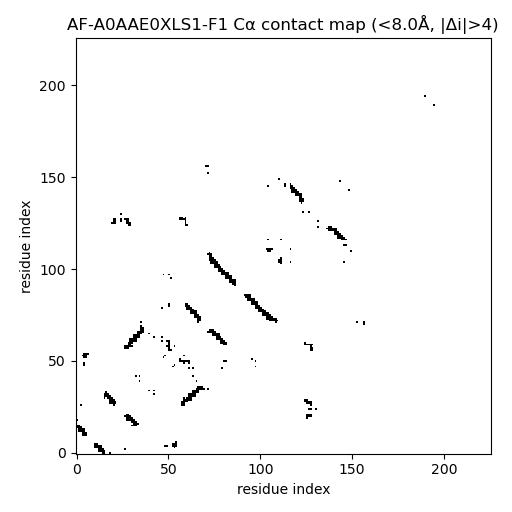12 GLY A C 1
ATOM 1686 O O . GLY A 1 212 ? 33.123 8.729 22.947 1.00 55.31 212 GLY A O 1
ATOM 1687 N N . ALA A 1 213 ? 34.393 6.982 23.532 1.00 51.59 213 ALA A N 1
ATOM 1688 C CA . ALA A 1 213 ? 34.792 7.540 24.828 1.00 51.59 213 ALA A CA 1
ATOM 1689 C C . ALA A 1 213 ? 35.842 8.667 24.728 1.00 51.59 213 ALA A C 1
ATOM 1691 O O . ALA A 1 213 ? 36.018 9.427 25.683 1.00 51.59 213 ALA A O 1
ATOM 1692 N N . LYS A 1 214 ? 36.532 8.810 23.585 1.00 55.03 214 LYS A N 1
ATOM 1693 C CA . LYS A 1 214 ? 37.600 9.815 23.407 1.00 55.03 214 LYS A CA 1
ATOM 1694 C C . LYS A 1 214 ? 37.090 11.238 23.160 1.00 55.03 214 LYS A C 1
ATOM 1696 O O . LYS A 1 214 ? 37.884 12.170 23.268 1.00 55.03 214 LYS A O 1
ATOM 1701 N N . ASP A 1 215 ? 35.797 11.416 22.886 1.00 53.97 215 ASP A N 1
ATOM 1702 C CA . ASP A 1 215 ? 35.212 12.724 22.546 1.00 53.97 215 ASP A CA 1
ATOM 1703 C C . ASP A 1 215 ? 34.317 13.316 23.655 1.00 53.97 215 ASP A C 1
ATOM 1705 O O . ASP A 1 215 ? 33.681 14.360 23.500 1.00 53.97 215 ASP A O 1
ATOM 1709 N N . TYR A 1 216 ? 34.283 12.683 24.833 1.00 51.59 216 TYR A N 1
ATOM 1710 C CA . TYR A 1 216 ? 33.548 13.221 25.974 1.00 51.59 216 TYR A CA 1
ATOM 1711 C C . TYR A 1 216 ? 34.337 14.348 26.660 1.00 51.59 216 TYR A C 1
ATOM 1713 O O . TYR A 1 216 ? 35.291 14.108 27.403 1.00 51.59 216 TYR A O 1
ATOM 1721 N N . ARG A 1 217 ? 33.910 15.604 26.463 1.00 53.66 217 ARG A N 1
ATOM 1722 C CA . ARG A 1 217 ? 34.367 16.755 27.262 1.00 53.66 217 ARG A CA 1
ATOM 1723 C C . ARG A 1 217 ? 33.317 17.129 28.317 1.00 53.66 217 ARG A C 1
ATOM 1725 O O . ARG A 1 217 ? 32.218 17.543 27.951 1.00 53.66 217 ARG A O 1
ATOM 1732 N N . PRO A 1 218 ? 33.629 17.049 29.623 1.00 52.72 218 PRO A N 1
ATOM 1733 C CA . PRO A 1 218 ? 32.682 17.421 30.668 1.00 52.72 218 PRO A CA 1
ATOM 1734 C C . PRO A 1 218 ? 32.415 18.936 30.671 1.00 52.72 218 PRO A C 1
ATOM 1736 O O . PRO A 1 218 ? 33.338 19.753 30.714 1.00 52.72 218 PRO A O 1
ATOM 1739 N N . VAL A 1 219 ? 31.135 19.314 30.667 1.00 49.66 219 VAL A N 1
ATOM 1740 C CA . VAL A 1 219 ? 30.674 20.709 30.745 1.00 49.66 219 VAL A CA 1
ATOM 1741 C C . VAL A 1 219 ? 30.936 21.260 32.153 1.00 49.66 219 VAL A C 1
ATOM 1743 O O . VAL A 1 219 ? 30.364 20.786 33.135 1.00 49.66 219 VAL A O 1
ATOM 1746 N N . ARG A 1 220 ? 31.795 22.282 32.273 1.00 45.94 220 ARG A N 1
ATOM 1747 C CA . ARG A 1 220 ? 32.040 22.988 33.541 1.00 45.94 220 ARG A CA 1
ATOM 1748 C C . ARG A 1 220 ? 30.861 23.916 33.855 1.00 45.94 220 ARG A C 1
ATOM 1750 O O . ARG A 1 220 ? 30.641 24.894 33.148 1.00 45.94 220 ARG A O 1
ATOM 1757 N N . ARG A 1 221 ? 30.118 23.635 34.929 1.00 45.03 221 ARG A N 1
ATOM 1758 C CA . ARG A 1 221 ? 29.123 24.565 35.493 1.00 45.03 221 ARG A CA 1
ATOM 1759 C C . ARG A 1 221 ? 29.834 25.672 36.279 1.00 45.03 221 ARG A C 1
ATOM 1761 O O . ARG A 1 221 ? 30.600 25.376 37.193 1.00 45.03 221 ARG A O 1
ATOM 1768 N N . ALA A 1 222 ? 29.574 26.930 35.924 1.00 43.72 222 ALA A N 1
ATOM 1769 C CA . ALA A 1 222 ? 30.007 28.098 36.686 1.00 43.72 222 ALA A CA 1
ATOM 1770 C C . ALA A 1 222 ? 29.201 28.212 37.992 1.00 43.72 222 ALA A C 1
ATOM 1772 O O . ALA A 1 222 ? 27.981 28.036 37.991 1.00 43.72 222 ALA A O 1
ATOM 1773 N N . ARG A 1 223 ? 29.896 28.479 39.105 1.00 41.25 223 ARG A N 1
ATOM 1774 C CA . ARG A 1 223 ? 29.291 28.822 40.398 1.00 41.25 223 ARG A CA 1
ATOM 1775 C C . ARG A 1 223 ? 28.640 30.200 40.297 1.00 41.25 223 ARG A C 1
ATOM 1777 O O . ARG A 1 223 ? 29.278 31.142 39.842 1.00 41.25 223 ARG A O 1
ATOM 1784 N N . ILE A 1 224 ? 27.393 30.291 40.741 1.00 42.53 224 ILE A N 1
ATOM 1785 C CA . ILE A 1 224 ? 26.750 31.550 41.111 1.00 4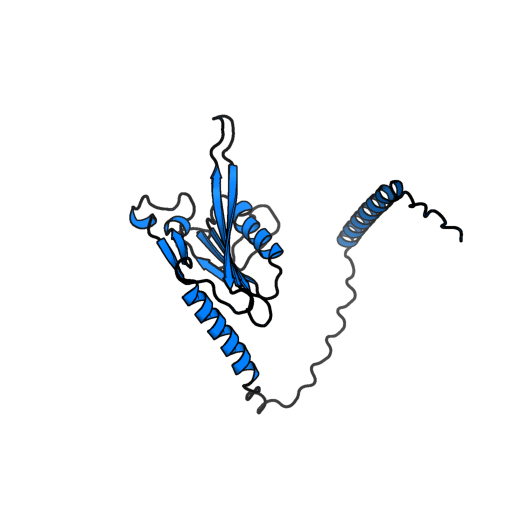2.53 224 ILE A CA 1
ATOM 1786 C C . ILE A 1 224 ? 27.020 31.708 42.608 1.00 42.53 224 ILE A C 1
ATOM 1788 O O . ILE A 1 224 ? 26.535 30.897 43.399 1.00 42.53 224 ILE A O 1
ATOM 1792 N N . ASP A 1 225 ? 27.847 32.685 42.971 1.00 46.84 225 ASP A N 1
ATOM 1793 C CA . ASP A 1 225 ? 28.007 33.116 44.360 1.00 46.84 225 ASP A CA 1
ATOM 1794 C C . ASP A 1 225 ? 26.870 34.086 44.737 1.00 46.84 225 ASP A C 1
ATOM 1796 O O . ASP A 1 225 ? 26.277 34.727 43.868 1.00 46.84 225 ASP A O 1
ATOM 1800 N N . LYS A 1 226 ? 26.532 34.083 46.032 1.00 45.72 226 LYS A N 1
ATOM 1801 C CA . LYS A 1 226 ? 25.389 34.757 46.671 1.00 45.72 226 LYS A CA 1
ATOM 1802 C C . LYS A 1 226 ? 25.383 36.276 46.537 1.00 45.72 226 LYS A C 1
ATOM 1804 O O . LYS A 1 226 ? 26.477 36.871 46.636 1.00 45.72 226 LYS A O 1
#

Solvent-accessible surface area (backbone atoms only — not comparable to full-atom values): 13509 Å² total; per-residue (Å²): 120,71,49,75,34,40,92,86,57,80,84,49,72,48,73,56,81,39,73,41,47,41,85,93,46,96,48,40,1,31,39,35,41,75,36,44,87,61,58,73,72,54,52,56,53,49,44,46,43,52,49,65,50,26,82,61,74,30,38,37,34,34,38,38,38,42,31,38,71,92,80,51,30,33,31,34,44,32,43,34,36,61,45,76,44,78,42,97,44,94,88,48,74,60,45,83,44,79,49,75,50,75,44,75,49,26,51,87,66,43,68,56,68,75,93,75,40,66,48,77,45,44,49,48,41,29,28,26,72,92,70,60,72,98,48,82,72,38,71,43,67,50,74,45,47,50,67,59,54,49,51,51,50,51,50,53,53,49,49,52,61,49,55,72,64,54,62,73,75,77,61,82,80,57,77,93,71,82,76,74,77,76,74,80,74,73,79,82,76,68,50,72,72,53,47,52,53,48,53,54,50,51,53,54,50,50,54,54,54,62,62,61,61,77,74,73,75,85,83,82,81,81,85,82,80,134

Sequence (226 aa):
MPFRLDPKGPISYHEPDAAFGFVPALYPGVVLEVSYSQSPKQLGKLANKYLLDTPGPRIQVVITLDLSYPTCDEATLSVWRRYVEPADTEAEMPELVVRCIKYLFRSNGVRAPTEANTVSIKLREFATLGTAPNAEHLQDEIQLYFDDINAWIDAAVNERFTTGKVADTATTGWGSFRKRRRNPTPPEELEEEDEEKFRKQEAQAGQKTEEGAKDYRPVRRARIDK

Organism: NCBI:txid314037

Foldseek 3Di:
DWDFLAPPDDGDTDDAPDFFADPPDRGFLETEHEAEPDDVVVVVVVQCSNQPRHDPRFHAKYWYWYAYPDQSQWIKIKIKGWDFADDPDPVDDTDIDIDIDMDTQGHNNDGDDQPVFKDKDFQLSRYTPPRDDPDPNSRDIDIDGVVVVVVVSVVVSVCVVVVVVPPPPVVPPDPDDDDDDDDPDPPPPQDPVNVVVVVVVVVVVVVVVVVVVVPDDDDDDDDDDD

Radius of gyration: 25.71 Å; Cα contacts (8 Å, |Δi|>4): 296; chains: 1; bounding box: 58×63×73 Å

pLDDT: mean 74.82, std 16.66, range [41.25, 96.44]

Mean predicted aligned error: 16.09 Å